Protein AF-A0A0P1IM54-F1 (afdb_monomer)

Nearest PDB structures (foldseek):
  2flh-assembly1_A  TM=2.277E-01  e=9.351E-02  Vigna radiata
  3c0v-assembly4_D  TM=2.400E-01  e=1.046E-01  unclassified
  8ho2-assembly1_B  TM=2.203E-01  e=2.171E-01  Nelumbo nucifera
  4q0k-assembly1_A  TM=2.342E-01  e=4.763E-01  Medicago truncatula
  6gqf-assembly2_B  TM=2.618E-01  e=1.638E+00  Mus musculus

Foldseek 3Di:
DDDDDDDDDDDDDDDDDDPPPPDDPPPDDDDDDDPFQKDKDKDAAPVVQPPKFFDDFPPDPDDHDGRIWMKTKHLALVRNPPHGPLFNQVSVLVVLCVPDDDDAAKDFCQVVSVVSVHHLQSNVCSRPVDPDVDDGWHTWIWHAHPVRWIKTWTWHADPVHNQWFTWTKIWIWDPPDPPIMIIIITIGGHGPVCVNVVCVVRNVPPPD

Radius of gyration: 24.2 Å; Cα contacts (8 Å, |Δi|>4): 362; chains: 1; bounding box: 102×50×41 Å

Structure (mmCIF, N/CA/C/O backbone):
data_AF-A0A0P1IM54-F1
#
_entry.id   AF-A0A0P1IM54-F1
#
loop_
_atom_site.group_PDB
_atom_site.id
_atom_site.type_symbol
_atom_site.label_atom_id
_atom_site.label_alt_id
_atom_site.label_comp_id
_atom_site.label_asym_id
_atom_site.label_entity_id
_atom_site.label_seq_id
_atom_site.pdbx_PDB_ins_code
_atom_site.Cartn_x
_atom_site.Cartn_y
_atom_site.Cartn_z
_atom_site.occupancy
_atom_site.B_iso_or_equiv
_atom_site.auth_seq_id
_atom_site.auth_comp_id
_atom_site.auth_asym_id
_atom_site.auth_atom_id
_atom_site.pdbx_PDB_model_num
ATOM 1 N N . MET A 1 1 ? 87.017 26.393 -0.750 1.00 41.78 1 MET A N 1
ATOM 2 C CA . MET A 1 1 ? 86.556 26.577 -2.143 1.00 41.78 1 MET A CA 1
ATOM 3 C C . MET A 1 1 ? 85.113 27.047 -2.101 1.00 41.78 1 MET A C 1
ATOM 5 O O . MET A 1 1 ? 84.317 26.441 -1.399 1.00 41.78 1 MET A O 1
ATOM 9 N N . ARG A 1 2 ? 84.827 28.177 -2.755 1.00 41.94 2 ARG A N 1
ATOM 10 C CA . ARG A 1 2 ? 83.481 28.739 -2.947 1.00 41.94 2 ARG A CA 1
ATOM 11 C C . ARG A 1 2 ? 82.674 27.847 -3.891 1.00 41.94 2 ARG A C 1
ATOM 13 O O . ARG A 1 2 ? 83.263 27.393 -4.860 1.00 41.94 2 ARG A O 1
ATOM 20 N N . PHE A 1 3 ? 81.370 27.714 -3.654 1.00 35.41 3 PHE A N 1
ATOM 21 C CA . PHE A 1 3 ? 80.325 27.849 -4.678 1.00 35.41 3 PHE A CA 1
ATOM 22 C C . PHE A 1 3 ? 78.975 28.107 -3.984 1.00 35.41 3 PHE A C 1
ATOM 24 O O . PHE A 1 3 ? 78.392 27.216 -3.376 1.00 35.41 3 PHE A O 1
ATOM 31 N N . GLU A 1 4 ? 78.512 29.356 -4.056 1.00 41.31 4 GLU A N 1
ATOM 32 C CA . GLU A 1 4 ? 77.088 29.703 -4.000 1.00 41.31 4 GLU A CA 1
ATOM 33 C C . GLU A 1 4 ? 76.445 29.314 -5.334 1.00 41.31 4 GLU A C 1
ATOM 35 O O . GLU A 1 4 ? 77.043 29.606 -6.366 1.00 41.31 4 GLU A O 1
ATOM 40 N N . VAL A 1 5 ? 75.216 28.783 -5.321 1.00 41.75 5 VAL A N 1
ATOM 41 C CA . VAL A 1 5 ? 74.167 29.154 -6.290 1.00 41.75 5 VAL A CA 1
ATOM 42 C C . VAL A 1 5 ? 72.797 29.004 -5.617 1.00 41.75 5 VAL A C 1
ATOM 44 O O . VAL A 1 5 ? 72.319 27.903 -5.361 1.00 41.75 5 VAL A O 1
ATOM 47 N N . SER A 1 6 ? 72.158 30.142 -5.361 1.00 42.97 6 SER A N 1
ATOM 48 C CA . SER A 1 6 ? 70.738 30.294 -5.037 1.00 42.97 6 SER A CA 1
ATOM 49 C C . SER A 1 6 ? 69.843 29.888 -6.211 1.00 42.97 6 SER A C 1
ATOM 51 O O . SER A 1 6 ? 70.178 30.214 -7.349 1.00 42.97 6 SER A O 1
ATOM 53 N N . ARG A 1 7 ? 68.645 29.337 -5.948 1.00 43.44 7 ARG A N 1
ATOM 54 C CA . ARG A 1 7 ? 67.429 29.639 -6.735 1.00 43.44 7 ARG A CA 1
ATOM 55 C C . ARG A 1 7 ? 66.132 29.222 -6.028 1.00 43.44 7 ARG A C 1
ATOM 57 O O . ARG A 1 7 ? 65.912 28.066 -5.693 1.00 43.44 7 ARG A O 1
ATOM 64 N N . PHE A 1 8 ? 65.299 30.243 -5.849 1.00 45.00 8 PHE A N 1
ATOM 65 C CA . PHE A 1 8 ? 63.858 30.255 -5.608 1.00 45.00 8 PHE A CA 1
ATOM 66 C C . PHE A 1 8 ? 63.075 29.207 -6.413 1.00 45.00 8 PHE A C 1
ATOM 68 O O . PHE A 1 8 ? 63.347 29.064 -7.600 1.00 45.00 8 PHE A O 1
ATOM 75 N N . LEU A 1 9 ? 62.006 28.652 -5.821 1.00 37.91 9 LEU A N 1
ATOM 76 C CA . LEU A 1 9 ? 60.714 28.394 -6.482 1.00 37.91 9 LEU A CA 1
ATOM 77 C C . LEU A 1 9 ? 59.599 28.180 -5.431 1.00 37.91 9 LEU A C 1
ATOM 79 O O . LEU A 1 9 ? 59.744 27.403 -4.492 1.00 37.91 9 LEU A O 1
ATOM 83 N N . LYS A 1 10 ? 58.506 28.940 -5.588 1.00 41.44 10 LYS A N 1
ATOM 84 C CA . LYS A 1 10 ? 57.257 28.926 -4.799 1.00 41.44 10 LYS A CA 1
ATOM 85 C C . LYS A 1 10 ? 56.529 27.570 -4.890 1.00 41.44 10 LYS A C 1
ATOM 87 O O . LYS A 1 10 ? 56.574 26.965 -5.959 1.00 41.44 10 LYS A O 1
ATOM 92 N N . PRO A 1 11 ? 55.728 27.166 -3.886 1.00 41.66 11 PRO A N 1
ATOM 93 C CA . PRO A 1 11 ? 54.682 26.175 -4.106 1.00 41.66 11 PRO A CA 1
ATOM 94 C C . PRO A 1 11 ? 53.523 26.813 -4.890 1.00 41.66 11 PRO A C 1
ATOM 96 O O . PRO A 1 11 ? 52.932 27.809 -4.467 1.00 41.66 11 PRO A O 1
ATOM 99 N N . ALA A 1 12 ? 53.236 26.260 -6.067 1.00 42.62 12 ALA A N 1
ATOM 100 C CA . ALA A 1 12 ? 52.069 26.599 -6.864 1.00 42.62 12 ALA A CA 1
ATOM 101 C C . ALA A 1 12 ? 50.841 25.856 -6.320 1.00 42.62 12 ALA A C 1
ATOM 103 O O . ALA A 1 12 ? 50.836 24.630 -6.230 1.00 42.62 12 ALA A O 1
ATOM 104 N N . ASN A 1 13 ? 49.796 26.616 -5.997 1.00 43.47 13 ASN A N 1
ATOM 105 C CA . ASN A 1 13 ? 48.431 26.114 -5.908 1.00 43.47 13 ASN A CA 1
ATOM 106 C C . ASN A 1 13 ? 48.038 25.544 -7.276 1.00 43.47 13 ASN A C 1
ATOM 108 O O . ASN A 1 13 ? 48.000 26.293 -8.252 1.00 43.47 13 ASN A O 1
ATOM 112 N N . VAL A 1 14 ? 47.722 24.251 -7.349 1.00 40.12 14 VAL A N 1
ATOM 113 C CA . VAL A 1 14 ? 47.041 23.671 -8.512 1.00 40.12 14 VAL A CA 1
ATOM 114 C C . VAL A 1 14 ? 45.786 22.960 -8.031 1.00 40.12 14 VAL A C 1
ATOM 116 O O . VAL A 1 14 ? 45.813 21.915 -7.388 1.00 40.12 14 VAL A O 1
ATOM 119 N N . THR A 1 15 ? 44.689 23.636 -8.332 1.00 39.00 15 THR A N 1
ATOM 120 C CA . THR A 1 15 ? 43.285 23.279 -8.205 1.00 39.00 15 THR A CA 1
ATOM 121 C C . THR A 1 15 ? 42.995 21.870 -8.725 1.00 39.00 15 THR A C 1
ATOM 123 O O . THR A 1 15 ? 43.242 21.568 -9.891 1.00 39.00 15 THR A O 1
ATOM 126 N N . ILE A 1 16 ? 42.415 21.022 -7.874 1.00 44.88 16 ILE A N 1
ATOM 127 C CA . ILE A 1 16 ? 41.804 19.751 -8.277 1.00 44.88 16 ILE A CA 1
ATOM 128 C C . ILE A 1 16 ? 40.484 20.086 -8.980 1.00 44.88 16 ILE A C 1
ATOM 130 O O . ILE A 1 16 ? 39.536 20.559 -8.354 1.00 44.88 16 ILE A O 1
ATOM 134 N N . GLY A 1 17 ? 40.442 19.884 -10.296 1.00 33.62 17 GLY A N 1
ATOM 135 C CA . GLY A 1 17 ? 39.224 19.998 -11.091 1.00 33.62 17 GLY A CA 1
ATOM 136 C C . GLY A 1 17 ? 38.282 18.834 -10.792 1.00 33.62 17 GLY A C 1
ATOM 137 O O . GLY A 1 17 ? 38.558 17.697 -11.165 1.00 33.62 17 GLY A O 1
ATOM 138 N N . ILE A 1 18 ? 37.166 19.122 -10.127 1.00 46.12 18 ILE A N 1
ATOM 139 C CA . ILE A 1 18 ? 36.030 18.206 -10.017 1.00 46.12 18 ILE A CA 1
ATOM 140 C C . ILE A 1 18 ? 35.309 18.229 -11.368 1.00 46.12 18 ILE A C 1
ATOM 142 O O . ILE A 1 18 ? 34.654 19.209 -11.718 1.00 46.12 18 ILE A O 1
ATOM 146 N N . ILE A 1 19 ? 35.456 17.156 -12.145 1.00 42.53 19 ILE A N 1
ATOM 147 C CA . ILE A 1 19 ? 34.639 16.911 -13.335 1.00 42.53 19 ILE A CA 1
ATOM 148 C C . ILE A 1 19 ? 33.248 16.501 -12.841 1.00 42.53 19 ILE A C 1
ATOM 150 O O . ILE A 1 19 ? 33.035 15.371 -12.406 1.00 42.53 19 ILE A O 1
ATOM 154 N N . LEU A 1 20 ? 32.307 17.446 -12.879 1.00 36.44 20 LEU A N 1
ATOM 155 C CA . LEU A 1 20 ? 30.881 17.166 -12.749 1.00 36.44 20 LEU A CA 1
ATOM 156 C C . LEU A 1 20 ? 30.429 16.403 -14.002 1.00 36.44 20 LEU A C 1
ATOM 158 O O . LEU A 1 20 ? 30.258 16.981 -15.075 1.00 36.44 20 LEU A O 1
ATOM 162 N N . LEU A 1 21 ? 30.235 15.094 -13.862 1.00 39.47 21 LEU A N 1
ATOM 163 C CA . LEU A 1 21 ? 29.467 14.290 -14.807 1.00 39.47 21 LEU A CA 1
ATOM 164 C C . LEU A 1 21 ? 28.001 14.730 -14.714 1.00 39.47 21 LEU A C 1
ATOM 166 O O . LEU A 1 21 ? 27.252 14.271 -13.855 1.00 39.47 21 LEU A O 1
ATOM 170 N N . MET A 1 22 ? 27.598 15.652 -15.589 1.00 36.75 22 MET A N 1
ATOM 171 C CA . MET A 1 22 ? 26.189 15.917 -15.861 1.00 36.75 22 MET A CA 1
ATOM 172 C C . MET A 1 22 ? 25.601 14.688 -16.558 1.00 36.75 22 MET A C 1
ATOM 174 O O . MET A 1 22 ? 25.667 14.550 -17.778 1.00 36.75 22 MET A O 1
ATOM 178 N N . GLY A 1 23 ? 25.063 13.767 -15.759 1.00 33.81 23 GLY A N 1
ATOM 179 C CA . GLY A 1 23 ? 24.166 12.732 -16.249 1.00 33.81 23 GLY A CA 1
ATOM 180 C C . GLY A 1 23 ? 22.949 1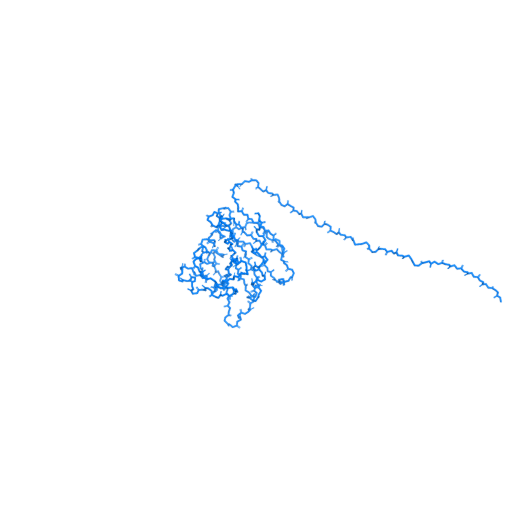3.409 -16.865 1.00 33.81 23 GLY A C 1
ATOM 181 O O . GLY A 1 23 ? 22.226 14.137 -16.186 1.00 33.81 23 GLY A O 1
ATOM 182 N N . ALA A 1 24 ? 22.763 13.208 -18.167 1.00 35.16 24 ALA A N 1
ATOM 183 C CA . ALA A 1 24 ? 21.583 13.644 -18.885 1.00 35.16 24 ALA A CA 1
ATOM 184 C C . ALA A 1 24 ? 20.341 13.040 -18.215 1.00 35.16 24 ALA A C 1
ATOM 186 O O . ALA A 1 24 ? 20.111 11.832 -18.280 1.00 35.16 24 ALA A O 1
ATOM 187 N N . VAL A 1 25 ? 19.546 13.890 -17.569 1.00 34.41 25 VAL A N 1
ATOM 188 C CA . VAL A 1 25 ? 18.180 13.553 -17.178 1.00 34.41 25 VAL A CA 1
ATOM 189 C C . VAL A 1 25 ? 17.415 13.402 -18.487 1.00 34.41 25 VAL A C 1
ATOM 191 O O . VAL A 1 25 ? 17.119 14.385 -19.169 1.00 34.41 25 VAL A O 1
ATOM 194 N N . SER A 1 26 ? 17.174 12.160 -18.893 1.00 34.38 26 SER A N 1
ATOM 195 C CA . SER A 1 26 ? 16.258 11.856 -19.982 1.00 34.38 26 SER A CA 1
ATOM 196 C C . SER A 1 26 ? 14.862 12.237 -19.499 1.00 34.38 26 SER A C 1
ATOM 198 O O . SER A 1 26 ? 14.208 11.510 -18.760 1.00 34.38 26 SER A O 1
ATOM 200 N N . SER A 1 27 ? 14.431 13.435 -19.883 1.00 37.19 27 SER A N 1
ATOM 201 C CA . SER A 1 27 ? 13.032 13.835 -19.842 1.00 37.19 27 SER A CA 1
ATOM 202 C C . SER A 1 27 ? 12.280 12.944 -20.829 1.00 37.19 27 SER A C 1
ATOM 204 O O . SER A 1 27 ? 12.227 13.213 -22.028 1.00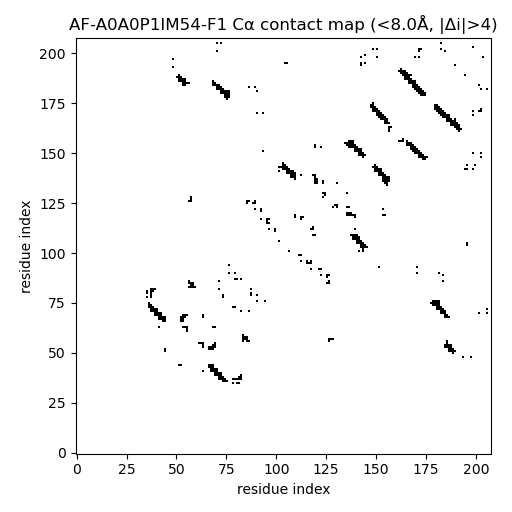 37.19 27 SER A O 1
ATOM 206 N N . GLY A 1 28 ? 11.773 11.818 -20.324 1.00 34.81 28 GLY A N 1
ATOM 207 C CA . GLY A 1 28 ? 10.837 10.963 -21.041 1.00 34.81 28 GLY A CA 1
ATOM 208 C C . GLY A 1 28 ? 9.644 11.805 -21.479 1.00 34.81 28 GLY A C 1
ATOM 209 O O . GLY A 1 28 ? 9.024 12.489 -20.666 1.00 34.81 28 GLY A O 1
ATOM 210 N N . GLY A 1 29 ? 9.403 11.830 -22.788 1.00 30.61 29 GLY A N 1
ATOM 211 C CA . GLY A 1 29 ? 8.399 12.676 -23.413 1.00 30.61 29 GLY A CA 1
ATOM 212 C C . GLY A 1 29 ? 7.000 12.409 -22.866 1.00 30.61 29 GLY A C 1
ATOM 213 O O . GLY A 1 29 ? 6.571 11.265 -22.747 1.00 30.61 29 GLY A O 1
ATOM 214 N N . PHE A 1 30 ? 6.277 13.488 -22.579 1.00 38.69 30 PHE A N 1
ATOM 215 C CA . PHE A 1 30 ? 4.852 13.444 -22.288 1.00 38.69 30 PHE A CA 1
ATOM 216 C C . PHE A 1 30 ? 4.112 12.914 -23.519 1.00 38.69 30 PHE A C 1
ATOM 218 O O . PHE A 1 30 ? 4.015 13.595 -24.543 1.00 38.69 30 PHE A O 1
ATOM 225 N N . ALA A 1 31 ? 3.589 11.693 -23.428 1.00 38.59 31 ALA A N 1
ATOM 226 C CA . ALA A 1 31 ? 2.594 11.211 -24.369 1.00 38.59 31 ALA A CA 1
ATOM 227 C C . ALA A 1 31 ? 1.362 12.131 -24.274 1.00 38.59 31 ALA A C 1
ATOM 229 O O . ALA A 1 31 ? 0.669 12.177 -23.259 1.00 38.59 31 ALA A O 1
ATOM 230 N N . MET A 1 32 ? 1.116 12.917 -25.325 1.00 43.53 32 MET A N 1
ATOM 231 C CA . MET A 1 32 ? -0.094 13.726 -25.454 1.00 43.53 32 MET A CA 1
ATOM 232 C C . MET A 1 32 ? -1.309 12.806 -25.611 1.00 43.53 32 MET A C 1
ATOM 234 O O . MET A 1 32 ? -1.442 12.149 -26.642 1.00 43.53 32 MET A O 1
ATOM 238 N N . GLY A 1 33 ? -2.218 12.792 -24.631 1.00 32.06 33 GLY A N 1
ATOM 239 C CA . GLY A 1 33 ? -3.520 12.144 -24.806 1.00 32.06 33 GLY A CA 1
ATOM 240 C C . GLY A 1 33 ? -4.270 11.750 -23.535 1.00 32.06 33 GLY A C 1
ATOM 241 O O . GLY A 1 33 ? -4.411 10.569 -23.250 1.00 32.06 33 GLY A O 1
ATOM 242 N N . SER A 1 34 ? -4.798 12.731 -22.803 1.00 34.09 34 SER A N 1
ATOM 243 C CA . SER A 1 34 ? -6.147 12.768 -22.198 1.00 34.09 34 SER A CA 1
ATOM 244 C C . SER A 1 34 ? -6.133 13.631 -20.935 1.00 34.09 34 SER A C 1
ATOM 246 O O . SER A 1 34 ? -5.198 13.595 -20.145 1.00 34.09 34 SER A O 1
ATOM 248 N N . SER A 1 35 ? -7.178 14.438 -20.761 1.00 40.00 35 SER A N 1
ATOM 249 C CA . SER A 1 35 ? -7.389 15.330 -19.614 1.00 40.00 35 SER A CA 1
ATOM 250 C C . SER A 1 35 ? -7.765 14.553 -18.339 1.00 40.00 35 SER A C 1
ATOM 252 O O . SER A 1 35 ? -8.774 14.851 -17.700 1.00 40.00 35 SER A O 1
ATOM 254 N N . HIS A 1 36 ? -6.983 13.542 -17.972 1.00 46.19 36 HIS A N 1
ATOM 255 C CA . HIS A 1 36 ? -7.092 12.873 -16.682 1.00 46.19 36 HIS A CA 1
ATOM 256 C C . HIS A 1 36 ? -5.926 13.339 -15.810 1.00 46.19 36 HIS A C 1
ATOM 258 O O . HIS A 1 36 ? -4.773 13.260 -16.219 1.00 46.19 36 HIS A O 1
ATOM 264 N N . ASN A 1 37 ? -6.221 13.831 -14.603 1.00 62.22 37 ASN A N 1
ATOM 265 C CA . ASN A 1 37 ? -5.235 14.253 -13.594 1.00 62.22 37 ASN A CA 1
ATOM 266 C C . ASN A 1 37 ? -4.482 13.057 -12.965 1.00 62.22 37 ASN A C 1
ATOM 268 O O . ASN A 1 37 ? -4.129 13.094 -11.785 1.00 62.22 37 ASN A O 1
ATOM 272 N N . ASN A 1 38 ? -4.307 11.984 -13.732 1.00 79.00 38 ASN A N 1
ATOM 273 C CA . ASN A 1 38 ? -3.765 10.706 -13.307 1.00 79.00 38 ASN A CA 1
ATOM 274 C C . ASN A 1 38 ? -2.412 10.527 -13.963 1.00 79.00 38 ASN A C 1
ATOM 276 O O . ASN A 1 38 ? -2.254 10.823 -15.147 1.00 79.00 38 ASN A O 1
ATOM 280 N N . GLY A 1 39 ? -1.444 10.033 -13.210 1.00 85.38 39 GLY A N 1
ATOM 281 C CA . GLY A 1 39 ? -0.105 9.867 -13.735 1.00 85.38 39 GLY A CA 1
ATOM 282 C C . GLY A 1 39 ? 0.718 8.885 -12.934 1.00 85.38 39 GLY A C 1
ATOM 283 O O . GLY A 1 39 ? 0.294 8.359 -11.903 1.00 85.38 39 GLY A O 1
ATOM 284 N N . GLN A 1 40 ? 1.922 8.667 -13.438 1.00 89.19 40 GLN A N 1
ATOM 285 C CA . GLN A 1 40 ? 2.970 7.971 -12.724 1.00 89.19 40 GLN A CA 1
ATOM 286 C C . GLN A 1 40 ? 4.227 8.827 -12.689 1.00 89.19 40 GLN A C 1
ATOM 288 O O . GLN A 1 40 ? 4.497 9.603 -13.606 1.00 89.19 40 GLN A O 1
ATOM 293 N N . MET A 1 41 ? 4.975 8.697 -11.605 1.00 90.06 41 MET A N 1
ATOM 294 C CA . MET A 1 41 ? 6.238 9.384 -11.390 1.00 90.06 41 MET A CA 1
ATOM 295 C C . MET A 1 41 ? 7.231 8.396 -10.796 1.00 90.06 41 MET A C 1
ATOM 297 O O . MET A 1 41 ? 6.913 7.715 -9.821 1.00 90.06 41 MET A O 1
ATOM 301 N N . ASP A 1 42 ? 8.444 8.389 -11.338 1.00 92.25 42 ASP A N 1
ATOM 302 C CA . ASP A 1 42 ? 9.555 7.638 -10.770 1.00 92.25 42 ASP A CA 1
ATOM 303 C C . ASP A 1 42 ? 10.398 8.562 -9.888 1.00 92.25 42 ASP A C 1
ATOM 305 O O . ASP A 1 42 ? 10.802 9.649 -10.306 1.00 92.25 42 ASP A O 1
ATOM 309 N N . ILE A 1 43 ? 10.670 8.129 -8.659 1.00 89.69 43 ILE A N 1
ATOM 310 C CA . ILE A 1 43 ? 11.548 8.831 -7.719 1.00 89.69 43 ILE A CA 1
ATOM 311 C C . ILE A 1 43 ? 12.721 7.939 -7.342 1.00 89.69 43 ILE A C 1
ATOM 313 O O . ILE A 1 43 ? 12.568 6.729 -7.195 1.00 89.69 43 ILE A O 1
ATOM 317 N N . GLN A 1 44 ? 13.900 8.528 -7.169 1.00 91.31 44 GLN A N 1
ATOM 318 C CA . GLN A 1 44 ? 15.054 7.788 -6.672 1.00 91.31 44 GLN A CA 1
ATOM 319 C C . GLN A 1 44 ? 14.821 7.393 -5.209 1.00 91.31 44 GLN A C 1
ATOM 321 O O . GLN A 1 44 ? 14.365 8.220 -4.420 1.00 91.31 44 GLN A O 1
ATOM 326 N N . VAL A 1 45 ? 15.150 6.150 -4.850 1.00 88.56 45 VAL A N 1
ATOM 327 C CA . VAL A 1 45 ? 15.129 5.675 -3.463 1.00 88.56 45 VAL A CA 1
ATOM 328 C C . VAL A 1 45 ? 16.151 6.488 -2.661 1.00 88.56 45 VAL A C 1
ATOM 330 O O . VAL A 1 45 ? 17.343 6.454 -2.988 1.00 88.56 45 VAL A O 1
ATOM 333 N N . PRO A 1 46 ? 15.726 7.229 -1.622 1.00 85.38 46 PRO A N 1
ATOM 334 C CA . PRO A 1 46 ? 16.653 7.908 -0.729 1.00 85.38 46 PRO A CA 1
ATOM 335 C C . PRO A 1 46 ? 17.636 6.925 -0.097 1.00 85.38 46 PRO A C 1
ATOM 337 O O . PRO A 1 46 ? 17.247 5.860 0.375 1.00 85.38 46 PRO A O 1
ATOM 340 N N . ALA A 1 47 ? 18.909 7.314 -0.011 1.00 83.94 47 ALA A N 1
ATOM 341 C CA . ALA A 1 47 ? 19.941 6.477 0.603 1.00 83.94 47 ALA A CA 1
ATOM 342 C C . ALA A 1 47 ? 19.647 6.141 2.080 1.00 83.94 47 ALA A C 1
ATOM 344 O O . ALA A 1 47 ? 20.118 5.119 2.574 1.00 83.94 47 ALA A O 1
ATOM 345 N N . SER A 1 48 ? 18.854 6.966 2.782 1.00 82.62 48 SER A N 1
ATOM 346 C CA . SER A 1 48 ? 18.419 6.687 4.158 1.00 82.62 48 SER A CA 1
ATOM 347 C C . SER A 1 48 ? 17.502 5.467 4.268 1.00 82.62 48 SER A C 1
ATOM 349 O O . SER A 1 48 ? 17.417 4.878 5.340 1.00 82.62 48 SER A O 1
ATOM 351 N N . PHE A 1 49 ? 16.866 5.037 3.172 1.00 81.38 49 PHE A N 1
ATOM 352 C CA . PHE A 1 49 ? 15.962 3.883 3.162 1.00 81.38 49 PHE A CA 1
ATOM 353 C C . PHE A 1 49 ? 16.689 2.543 2.976 1.00 81.38 49 PHE A C 1
ATOM 355 O O . PHE A 1 49 ? 16.042 1.497 2.962 1.00 81.38 49 PHE A O 1
ATOM 362 N N . GLY A 1 50 ? 18.024 2.556 2.869 1.00 80.38 50 GLY A N 1
ATOM 363 C CA . GLY A 1 50 ? 18.843 1.349 2.772 1.00 80.38 50 GLY A CA 1
ATOM 364 C C . GLY A 1 50 ? 18.500 0.511 1.540 1.00 80.38 50 GLY A C 1
ATOM 365 O O . GLY A 1 50 ? 18.500 1.018 0.421 1.00 80.38 50 GLY A O 1
ATOM 366 N N . ASP A 1 51 ? 18.187 -0.768 1.756 1.00 80.56 51 ASP A N 1
ATOM 367 C CA . ASP A 1 51 ? 17.913 -1.755 0.700 1.00 80.56 51 ASP A CA 1
ATOM 368 C C . ASP A 1 51 ? 16.440 -1.770 0.239 1.00 80.56 51 ASP A C 1
ATOM 370 O O . ASP A 1 51 ? 15.931 -2.808 -0.198 1.00 80.56 51 ASP A O 1
ATOM 374 N N . LEU A 1 52 ? 15.726 -0.645 0.371 1.00 86.75 52 LEU A N 1
ATOM 375 C CA . LEU A 1 52 ? 14.348 -0.523 -0.102 1.00 86.75 52 LEU A CA 1
ATOM 376 C C . LEU A 1 52 ? 14.284 -0.737 -1.619 1.00 86.75 52 LEU A C 1
ATOM 378 O O . LEU A 1 52 ? 14.982 -0.081 -2.393 1.00 86.75 52 LEU A O 1
ATOM 382 N N . GLU A 1 53 ? 13.381 -1.613 -2.050 1.00 88.44 53 GLU A N 1
ATOM 383 C CA . GLU A 1 53 ? 13.170 -1.925 -3.462 1.00 88.44 53 GLU A CA 1
ATOM 384 C C . GLU A 1 53 ? 11.790 -1.447 -3.923 1.00 88.44 53 GLU A C 1
ATOM 386 O O . GLU A 1 53 ? 10.783 -1.682 -3.252 1.00 88.44 53 GLU A O 1
ATOM 391 N N . GLY A 1 54 ? 11.731 -0.801 -5.088 1.00 89.69 54 GLY A N 1
ATOM 392 C CA . GLY A 1 54 ? 10.483 -0.442 -5.755 1.00 89.69 54 GLY A CA 1
ATOM 393 C C . GLY A 1 54 ? 10.034 -1.511 -6.745 1.00 89.69 54 GLY A C 1
ATOM 394 O O . GLY A 1 54 ? 10.854 -2.177 -7.376 1.00 89.69 54 GLY A O 1
ATOM 395 N N . TYR A 1 55 ? 8.721 -1.648 -6.905 1.00 90.62 55 TYR A N 1
ATOM 396 C CA . TYR A 1 55 ? 8.106 -2.537 -7.887 1.00 90.62 55 TYR A CA 1
ATOM 397 C C . TYR A 1 55 ? 7.069 -1.777 -8.713 1.00 90.62 55 TYR A C 1
ATOM 399 O O . TYR A 1 55 ? 6.475 -0.798 -8.257 1.00 90.62 55 TYR A O 1
ATOM 407 N N . VAL A 1 56 ? 6.832 -2.247 -9.936 1.00 91.12 56 VAL A N 1
ATOM 408 C CA . VAL A 1 56 ? 5.721 -1.757 -10.757 1.00 91.12 56 VAL A CA 1
ATOM 409 C C . VAL A 1 56 ? 4.422 -2.465 -10.380 1.00 91.12 56 VAL A C 1
ATOM 411 O O . VAL A 1 56 ? 4.431 -3.598 -9.892 1.00 91.12 56 VAL A O 1
ATOM 414 N N . ALA A 1 57 ? 3.295 -1.794 -10.599 1.00 90.25 57 ALA A N 1
ATOM 415 C CA . ALA A 1 57 ? 1.986 -2.385 -10.409 1.00 90.25 57 ALA A CA 1
ATOM 416 C C . ALA A 1 57 ? 1.752 -3.477 -11.467 1.00 90.25 57 ALA A C 1
ATOM 418 O O . ALA A 1 57 ? 2.236 -3.362 -12.596 1.00 90.25 57 ALA A O 1
ATOM 419 N N . PRO A 1 58 ? 0.969 -4.523 -11.160 1.00 87.62 58 PRO A N 1
ATOM 420 C CA . PRO A 1 58 ? 0.545 -5.472 -12.179 1.00 87.62 58 PRO A CA 1
ATOM 421 C C . PRO A 1 58 ? -0.154 -4.772 -13.342 1.00 87.62 58 PRO A C 1
ATOM 423 O O . PRO A 1 58 ? -1.041 -3.940 -13.136 1.00 87.62 58 PRO A O 1
ATOM 426 N N . GLY A 1 59 ? 0.228 -5.155 -14.558 1.00 85.00 59 GLY A N 1
ATOM 427 C CA . GLY A 1 59 ? -0.298 -4.561 -15.783 1.00 85.00 59 GLY A CA 1
ATOM 428 C C . GLY A 1 59 ? 0.409 -3.275 -16.217 1.00 85.00 59 GLY A C 1
ATOM 429 O O . GLY A 1 59 ? 0.097 -2.783 -17.295 1.00 85.00 59 GLY A O 1
ATOM 430 N N . ASP A 1 60 ? 1.369 -2.758 -15.444 1.00 89.12 60 ASP A N 1
ATOM 431 C CA . ASP A 1 60 ? 2.297 -1.737 -15.935 1.00 89.12 60 ASP A CA 1
ATOM 432 C C . ASP A 1 60 ? 3.363 -2.392 -16.832 1.00 89.12 60 ASP A C 1
ATOM 434 O O . ASP A 1 60 ? 4.041 -3.344 -16.435 1.00 89.12 60 ASP A O 1
ATOM 438 N N . SER A 1 61 ? 3.470 -1.908 -18.069 1.00 86.38 61 SER A N 1
ATOM 439 C CA . SER A 1 61 ? 4.407 -2.403 -19.080 1.00 86.38 61 SER A CA 1
ATOM 440 C C . SER A 1 61 ? 5.765 -1.698 -19.067 1.00 86.38 61 SER A C 1
ATOM 442 O O . SER A 1 61 ? 6.695 -2.168 -19.723 1.00 86.38 61 SER A O 1
ATOM 444 N N . GLU A 1 62 ? 5.895 -0.564 -18.378 1.00 88.94 62 GLU A N 1
ATOM 445 C CA . GLU A 1 62 ? 7.137 0.204 -18.337 1.00 88.94 62 GLU A CA 1
ATOM 446 C C . GLU A 1 62 ? 8.075 -0.338 -17.258 1.00 88.94 62 GLU A C 1
ATOM 448 O O . GLU A 1 62 ? 7.707 -0.452 -16.091 1.00 88.94 62 GLU A O 1
ATOM 453 N N . ALA A 1 63 ? 9.325 -0.630 -17.621 1.00 88.50 63 ALA A N 1
ATOM 454 C CA . ALA A 1 63 ? 10.322 -1.063 -16.648 1.00 88.50 63 ALA A CA 1
ATOM 455 C C . ALA A 1 63 ? 10.619 0.048 -15.623 1.00 88.50 63 ALA A C 1
ATOM 457 O O . ALA A 1 63 ? 10.713 1.224 -15.977 1.00 88.50 63 ALA A O 1
ATOM 458 N N . LEU A 1 64 ? 10.807 -0.340 -14.362 1.00 90.50 64 LEU A N 1
ATOM 459 C CA . LEU A 1 64 ? 11.278 0.549 -13.301 1.00 90.50 64 LEU A CA 1
ATOM 460 C C . LEU A 1 64 ? 12.808 0.465 -13.215 1.00 90.50 64 LEU A C 1
ATOM 462 O O . LEU A 1 64 ? 13.333 -0.642 -13.050 1.00 90.50 64 LEU A O 1
ATOM 466 N N . PRO A 1 65 ? 13.543 1.586 -13.330 1.00 90.56 65 PRO A N 1
ATOM 467 C CA . PRO A 1 65 ? 14.989 1.567 -13.161 1.00 90.56 65 PRO A CA 1
ATOM 468 C C . PRO A 1 65 ? 15.403 1.098 -11.759 1.00 90.56 65 PRO A C 1
ATOM 470 O O . PRO A 1 65 ? 14.735 1.373 -10.762 1.00 90.56 65 PRO A O 1
ATOM 473 N N . THR A 1 66 ? 16.543 0.414 -11.663 1.00 89.44 66 THR A N 1
ATOM 474 C CA . THR A 1 66 ? 17.096 -0.019 -10.373 1.00 89.44 66 THR A CA 1
ATOM 475 C C . THR A 1 66 ? 17.340 1.179 -9.454 1.00 89.44 66 THR A C 1
ATOM 477 O O . THR A 1 66 ? 17.957 2.161 -9.864 1.00 89.44 66 THR A O 1
ATOM 480 N N . GLY A 1 67 ? 16.894 1.081 -8.198 1.00 90.25 67 GLY A N 1
ATOM 481 C CA . GLY A 1 67 ? 17.027 2.156 -7.209 1.00 90.25 67 GLY A CA 1
ATOM 482 C C . GLY A 1 67 ? 15.964 3.252 -7.327 1.00 90.25 67 GLY A C 1
ATOM 483 O O . GLY A 1 67 ? 16.156 4.330 -6.769 1.00 90.25 67 GLY A O 1
ATOM 484 N N . PHE A 1 68 ? 14.863 2.997 -8.042 1.00 92.12 68 PHE A N 1
ATOM 485 C CA . PHE A 1 68 ? 13.714 3.897 -8.133 1.00 92.12 68 PHE A CA 1
ATOM 486 C C . PHE A 1 68 ? 12.448 3.272 -7.539 1.00 92.12 68 PHE A C 1
ATOM 488 O O . PHE A 1 68 ? 12.312 2.052 -7.450 1.00 92.12 68 PHE A O 1
ATOM 495 N N . LEU A 1 69 ? 11.513 4.136 -7.149 1.00 91.75 69 LEU A N 1
ATOM 496 C CA . LEU A 1 69 ? 10.135 3.818 -6.785 1.00 91.75 69 LEU A CA 1
ATOM 497 C C . LEU A 1 69 ? 9.204 4.436 -7.826 1.00 91.75 69 LEU A C 1
ATOM 499 O O . LEU A 1 69 ? 9.424 5.585 -8.205 1.00 91.75 69 LEU A O 1
ATOM 503 N N . ARG A 1 70 ? 8.140 3.729 -8.217 1.00 93.12 70 ARG A N 1
ATOM 504 C CA . ARG A 1 70 ? 7.065 4.295 -9.045 1.00 93.12 70 ARG A CA 1
ATOM 505 C C . ARG A 1 70 ? 5.855 4.640 -8.194 1.00 93.12 70 ARG A C 1
ATOM 507 O O . ARG A 1 70 ? 5.289 3.770 -7.533 1.00 93.12 70 ARG A O 1
ATOM 514 N N . ILE A 1 71 ? 5.454 5.903 -8.242 1.00 91.81 71 ILE A N 1
ATOM 515 C CA . ILE A 1 71 ? 4.262 6.427 -7.584 1.00 91.81 71 ILE A CA 1
ATOM 516 C C . ILE A 1 71 ? 3.172 6.576 -8.638 1.00 91.81 71 ILE A C 1
ATOM 518 O O . ILE A 1 71 ? 3.313 7.387 -9.548 1.00 91.81 71 ILE A O 1
ATOM 522 N N . TYR A 1 72 ? 2.074 5.839 -8.487 1.00 92.38 72 TYR A N 1
ATOM 523 C CA . TYR A 1 72 ? 0.857 6.038 -9.279 1.00 92.38 72 TYR A CA 1
ATOM 524 C C . TYR A 1 72 ? -0.038 7.004 -8.525 1.00 92.38 72 TYR A C 1
ATOM 526 O O . TYR A 1 72 ? -0.375 6.720 -7.377 1.00 92.38 72 TYR A O 1
ATOM 534 N N . SER A 1 73 ? -0.421 8.124 -9.126 1.00 90.12 73 SER A N 1
ATOM 535 C CA . SER A 1 73 ? -1.190 9.162 -8.444 1.00 90.12 73 SER A CA 1
ATOM 536 C C . SER A 1 73 ? -2.412 9.609 -9.234 1.00 90.12 73 SER A C 1
ATOM 538 O O . SER A 1 73 ? -2.473 9.536 -10.461 1.00 90.12 73 SER A O 1
ATOM 540 N N . THR A 1 74 ? -3.402 10.093 -8.495 1.00 87.69 74 THR A N 1
ATOM 541 C CA . THR A 1 74 ? -4.546 10.832 -9.016 1.00 87.69 74 THR A CA 1
ATOM 542 C C . THR A 1 74 ? -4.894 11.961 -8.057 1.00 87.69 74 THR A C 1
ATOM 544 O O . THR A 1 74 ? -4.763 11.819 -6.839 1.00 87.69 74 THR A O 1
ATOM 547 N N . LYS A 1 75 ? -5.375 13.080 -8.602 1.00 84.38 75 LYS A N 1
ATOM 548 C CA . LYS A 1 75 ? -5.984 14.151 -7.801 1.00 84.38 75 LYS A CA 1
ATOM 549 C C . LYS A 1 75 ? -7.382 13.790 -7.302 1.00 84.38 75 LYS A C 1
ATOM 551 O O . LYS A 1 75 ? -7.884 14.456 -6.413 1.00 84.38 75 LYS A O 1
ATOM 556 N N . ASP A 1 76 ? -8.012 12.763 -7.866 1.00 85.56 76 ASP A N 1
ATOM 557 C CA . ASP A 1 76 ? -9.343 12.324 -7.473 1.00 85.56 76 ASP A CA 1
ATOM 558 C C . ASP A 1 76 ? -9.411 10.801 -7.404 1.00 85.56 76 ASP A C 1
ATOM 560 O O . ASP A 1 76 ? -9.480 10.115 -8.422 1.00 85.56 76 ASP A O 1
ATOM 564 N N . ILE A 1 77 ? -9.475 10.260 -6.187 1.00 84.81 77 ILE A N 1
ATOM 565 C CA . ILE A 1 77 ? -9.639 8.820 -5.952 1.00 84.81 77 ILE A CA 1
ATOM 566 C C . ILE A 1 77 ? -10.911 8.225 -6.605 1.00 84.81 77 ILE A C 1
ATOM 568 O O . ILE A 1 77 ? -11.027 7.005 -6.733 1.00 84.81 77 ILE A O 1
ATOM 572 N N . GLN A 1 78 ? -11.884 9.051 -7.017 1.00 84.00 78 GLN A N 1
ATOM 573 C CA . GLN A 1 78 ? -13.046 8.623 -7.810 1.00 84.00 78 GLN A CA 1
ATOM 574 C C . GLN A 1 78 ? -12.731 8.472 -9.302 1.00 84.00 78 GLN A C 1
ATOM 576 O O . GLN A 1 78 ? -13.392 7.696 -9.990 1.00 84.00 78 GLN A O 1
ATOM 581 N N . SER A 1 79 ? -11.725 9.187 -9.795 1.00 84.19 79 SER A N 1
ATOM 582 C CA . SER A 1 79 ? -11.347 9.273 -11.200 1.00 84.19 79 SER A CA 1
ATOM 583 C C . SER A 1 79 ? -9.960 8.671 -11.409 1.00 84.19 79 SER A C 1
ATOM 585 O O . SER A 1 79 ? -9.027 9.358 -11.790 1.00 84.19 79 SER A O 1
ATOM 587 N N . VAL A 1 80 ? -9.809 7.366 -11.165 1.00 86.38 80 VAL A N 1
ATOM 588 C CA . VAL A 1 80 ? -8.537 6.618 -11.316 1.00 86.38 80 VAL A CA 1
ATOM 589 C C . VAL A 1 80 ? -8.311 6.044 -12.724 1.00 86.38 80 VAL A C 1
ATOM 591 O O . VAL A 1 80 ? -7.372 5.279 -12.948 1.00 86.38 80 VAL A O 1
ATOM 594 N N . ALA A 1 81 ? -9.167 6.388 -13.689 1.00 86.12 81 ALA A N 1
ATOM 595 C CA . ALA A 1 81 ? -9.099 5.870 -15.054 1.00 86.12 81 ALA A CA 1
ATOM 596 C C . ALA A 1 81 ? -7.742 6.173 -15.723 1.00 86.12 81 ALA A C 1
ATOM 598 O O . ALA A 1 81 ? -7.254 7.298 -15.678 1.00 86.12 81 ALA A O 1
ATOM 599 N N . GLY A 1 82 ? -7.127 5.176 -16.359 1.00 84.88 82 GLY A N 1
ATOM 600 C CA . GLY A 1 82 ? -5.814 5.320 -17.004 1.00 84.88 82 GLY A CA 1
ATOM 601 C C . GLY A 1 82 ? -4.615 4.951 -16.122 1.00 84.88 82 GLY A C 1
ATOM 602 O O . GLY A 1 82 ? -3.514 4.834 -16.644 1.00 84.88 82 GLY A O 1
ATOM 603 N N . LEU A 1 83 ? -4.814 4.692 -14.823 1.00 90.06 83 LEU A N 1
ATOM 604 C CA . LEU A 1 83 ? -3.829 3.972 -14.002 1.00 90.06 83 LEU A CA 1
ATOM 605 C C . LEU A 1 83 ? -3.916 2.455 -14.266 1.00 90.06 83 LEU A C 1
ATOM 607 O O . LEU A 1 83 ? -4.959 1.991 -14.735 1.00 90.06 83 LEU A O 1
ATOM 611 N N . PRO A 1 84 ? -2.889 1.649 -13.931 1.00 91.31 84 PRO A N 1
ATOM 612 C CA . PRO A 1 84 ? -2.974 0.191 -14.042 1.00 91.31 84 PRO A CA 1
ATOM 613 C C . PRO A 1 84 ? -4.200 -0.373 -13.306 1.00 91.31 84 PRO A C 1
ATOM 615 O O . PRO A 1 84 ? -4.544 0.099 -12.220 1.00 91.31 84 PRO A O 1
ATOM 618 N N . GLU A 1 85 ? -4.855 -1.398 -13.863 1.00 90.38 85 GLU A N 1
ATOM 619 C CA . GLU A 1 85 ? -6.102 -1.964 -13.307 1.00 90.38 85 GLU A CA 1
ATOM 620 C C . GLU A 1 85 ? -5.962 -2.368 -11.834 1.00 90.38 85 GLU A C 1
ATOM 622 O O . GLU A 1 85 ? -6.862 -2.126 -11.027 1.00 90.38 85 GLU A O 1
ATOM 627 N N . ALA A 1 86 ? -4.801 -2.915 -11.462 1.00 90.31 86 ALA A N 1
ATOM 628 C CA . ALA A 1 86 ? -4.478 -3.227 -10.077 1.00 90.31 86 ALA A CA 1
ATOM 629 C C . ALA A 1 86 ? -4.578 -1.982 -9.183 1.00 90.31 86 ALA A C 1
ATOM 631 O O . ALA A 1 86 ? -5.248 -2.025 -8.157 1.00 90.31 86 ALA A O 1
ATOM 632 N N . VAL A 1 87 ? -3.985 -0.852 -9.588 1.00 91.81 87 VAL A N 1
ATOM 633 C CA . VAL A 1 87 ? -4.025 0.421 -8.843 1.00 91.81 87 VAL A CA 1
ATOM 634 C C . VAL A 1 87 ? -5.454 0.943 -8.710 1.00 91.81 87 VAL A C 1
ATOM 636 O O . VAL A 1 87 ? -5.846 1.370 -7.625 1.00 91.81 87 VAL A O 1
ATOM 639 N N . GLN A 1 88 ? -6.254 0.861 -9.775 1.00 92.56 88 GLN A N 1
ATOM 640 C CA . GLN A 1 88 ? -7.661 1.270 -9.729 1.00 92.56 88 GLN A CA 1
ATOM 641 C C . GLN A 1 88 ? -8.452 0.445 -8.705 1.00 92.56 88 GLN A C 1
ATOM 643 O O . GLN A 1 88 ? -9.225 0.9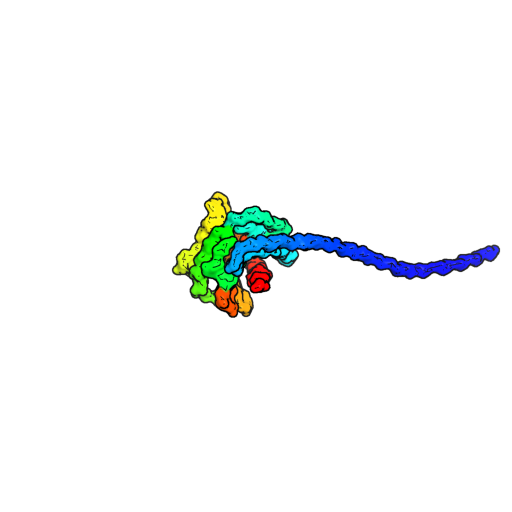83 -7.909 1.00 92.56 88 GLN A O 1
ATOM 648 N N . ALA A 1 89 ? -8.220 -0.866 -8.680 1.00 91.94 89 ALA A N 1
ATOM 649 C CA . ALA A 1 89 ? -8.879 -1.754 -7.738 1.00 91.94 89 ALA A CA 1
ATOM 650 C C . ALA A 1 89 ? -8.382 -1.553 -6.292 1.00 91.94 89 ALA A C 1
ATOM 652 O O . ALA A 1 89 ? -9.191 -1.600 -5.363 1.00 91.94 89 ALA A O 1
ATOM 653 N N . GLN A 1 90 ? -7.094 -1.241 -6.094 1.00 92.06 90 GLN A N 1
ATOM 654 C CA . GLN A 1 90 ? -6.571 -0.833 -4.784 1.00 92.06 90 GLN A CA 1
ATOM 655 C C . GLN A 1 90 ? -7.236 0.455 -4.285 1.00 92.06 90 GLN A C 1
ATOM 657 O O . GLN A 1 90 ? -7.649 0.528 -3.128 1.00 92.06 90 GLN A O 1
ATOM 662 N N . ALA A 1 91 ? -7.401 1.459 -5.149 1.00 92.25 91 ALA A N 1
ATOM 663 C CA . ALA A 1 91 ? -8.075 2.705 -4.794 1.00 92.25 91 ALA A CA 1
ATOM 664 C C . ALA A 1 91 ? -9.519 2.455 -4.325 1.00 92.25 91 ALA A C 1
ATOM 666 O O . ALA A 1 91 ? -9.957 3.026 -3.325 1.00 92.25 91 ALA A O 1
ATOM 667 N N . ALA A 1 92 ? -10.246 1.548 -4.987 1.00 92.12 92 ALA A N 1
ATOM 668 C CA . ALA A 1 92 ? -11.600 1.164 -4.588 1.00 92.12 92 ALA A CA 1
ATOM 669 C C . ALA A 1 92 ? -11.661 0.517 -3.191 1.00 92.12 92 ALA A C 1
ATOM 671 O O . ALA A 1 92 ? -12.613 0.763 -2.447 1.00 92.12 92 ALA A O 1
ATOM 672 N N . LEU A 1 93 ? -10.655 -0.280 -2.811 1.00 93.81 93 LEU A N 1
ATOM 673 C CA . LEU A 1 93 ? -10.544 -0.847 -1.462 1.00 93.81 93 LEU A CA 1
ATOM 674 C C . LEU A 1 93 ? -10.226 0.233 -0.427 1.00 93.81 93 LEU A C 1
ATOM 676 O O . LEU A 1 93 ? -10.916 0.334 0.584 1.00 93.81 93 LEU A O 1
ATOM 680 N N . VAL A 1 94 ? -9.234 1.080 -0.704 1.00 92.56 94 VAL A N 1
ATOM 681 C CA . VAL A 1 94 ? -8.794 2.150 0.206 1.00 92.56 94 VAL A CA 1
ATOM 682 C C . VAL A 1 94 ? -9.911 3.153 0.481 1.00 92.56 94 VAL A C 1
ATOM 684 O O . VAL A 1 94 ? -10.071 3.601 1.611 1.00 92.56 94 VAL A O 1
ATOM 687 N N . ARG A 1 95 ? -10.753 3.456 -0.510 1.00 90.19 95 ARG A N 1
ATOM 688 C CA . ARG A 1 95 ? -11.936 4.307 -0.316 1.00 90.19 95 ARG A CA 1
ATOM 689 C C . ARG A 1 95 ? -12.889 3.796 0.756 1.00 90.19 95 ARG A C 1
ATOM 691 O O . ARG A 1 95 ? -13.483 4.599 1.462 1.00 90.19 95 ARG A O 1
ATOM 698 N N . LYS A 1 96 ? -13.056 2.478 0.884 1.00 91.62 96 LYS A N 1
ATOM 699 C CA . LYS A 1 96 ? -13.923 1.903 1.923 1.00 91.62 96 LYS A CA 1
ATOM 700 C C . LYS A 1 96 ? -13.365 2.127 3.326 1.00 91.62 96 LYS A C 1
ATOM 702 O O . LYS A 1 96 ? -14.131 2.064 4.275 1.00 91.62 96 LYS A O 1
ATOM 707 N N . LEU A 1 97 ? -12.064 2.405 3.448 1.00 90.88 97 LEU A N 1
ATOM 708 C CA . LEU A 1 97 ? -11.386 2.710 4.707 1.00 90.88 97 LEU A CA 1
ATOM 709 C C . LEU A 1 97 ? -11.507 4.189 5.109 1.00 90.88 97 LEU A C 1
ATOM 711 O O . LEU A 1 97 ? -11.039 4.559 6.181 1.00 90.88 97 LEU A O 1
ATOM 715 N N . ASP A 1 98 ? -12.136 5.034 4.282 1.00 86.75 98 ASP A N 1
ATOM 716 C CA . ASP A 1 98 ? -12.352 6.457 4.573 1.00 86.75 98 ASP A CA 1
ATOM 717 C C . ASP A 1 98 ? -13.009 6.743 5.939 1.00 86.75 98 ASP A C 1
ATOM 719 O O . ASP A 1 98 ? -12.559 7.679 6.600 1.00 86.75 98 ASP A O 1
ATOM 723 N N . PRO A 1 99 ? -13.987 5.940 6.416 1.00 87.62 99 PRO A N 1
ATOM 724 C CA . PRO A 1 99 ? -14.625 6.156 7.715 1.00 87.62 99 PRO A CA 1
ATOM 725 C C . PRO A 1 99 ? -13.751 5.832 8.935 1.00 87.62 99 PRO A C 1
ATOM 727 O O . PRO A 1 99 ? -14.189 6.073 10.060 1.00 87.62 99 PRO A O 1
ATOM 730 N N . LEU A 1 100 ? -12.565 5.236 8.759 1.00 87.62 100 LEU A N 1
ATOM 731 C CA . LEU A 1 100 ? -11.702 4.899 9.889 1.00 87.62 100 LEU A CA 1
ATOM 732 C C . LEU A 1 100 ? -11.183 6.172 10.560 1.00 87.62 100 LEU A C 1
ATOM 734 O O . LEU A 1 100 ? -10.471 6.967 9.948 1.00 87.62 100 LEU A O 1
ATOM 738 N N . SER A 1 101 ? -11.502 6.326 11.846 1.00 82.62 101 SER A N 1
ATOM 739 C CA . SER A 1 101 ? -10.859 7.321 12.698 1.00 82.62 101 SER A CA 1
ATOM 740 C C . SER A 1 101 ? -9.466 6.825 13.055 1.00 82.62 101 SER A C 1
ATOM 742 O O . SER A 1 101 ? -9.323 5.762 13.659 1.00 82.62 101 SER A O 1
ATOM 744 N N . LEU A 1 102 ? -8.453 7.602 12.697 1.00 81.88 102 LEU A N 1
ATOM 745 C CA . LEU A 1 102 ? -7.056 7.282 12.949 1.00 81.88 102 LEU A CA 1
ATOM 746 C C . LEU A 1 102 ? -6.499 8.213 14.029 1.00 81.88 102 LEU A C 1
ATOM 748 O O . LEU A 1 102 ? -6.962 9.341 14.206 1.00 81.88 102 LEU A O 1
ATOM 752 N N . GLN A 1 103 ? -5.567 7.692 14.821 1.00 82.25 103 GLN A N 1
ATOM 753 C CA . GLN A 1 103 ? -4.706 8.497 15.684 1.00 82.25 103 GLN A CA 1
ATOM 754 C C . GLN A 1 103 ? -3.356 8.755 15.001 1.00 82.25 103 GLN A C 1
ATOM 756 O O . GLN A 1 103 ? -2.911 7.977 14.160 1.00 82.25 103 GLN A O 1
ATOM 761 N N . SER A 1 104 ? -2.641 9.799 15.422 1.00 82.56 104 SER A N 1
ATOM 762 C CA . SER A 1 104 ? -1.269 10.033 14.957 1.00 82.56 104 SER A CA 1
ATOM 763 C C . SER A 1 104 ? -0.368 8.820 15.242 1.00 82.56 104 SER A C 1
ATOM 765 O O . SER A 1 104 ? -0.324 8.336 16.373 1.00 82.56 104 SER A O 1
ATOM 767 N N . GLY A 1 105 ? 0.421 8.394 14.250 1.00 86.25 105 GLY A N 1
ATOM 768 C CA . GLY A 1 105 ? 1.353 7.264 14.358 1.00 86.25 105 GLY A CA 1
ATOM 769 C C . GLY A 1 105 ? 0.952 6.038 13.530 1.00 86.25 105 GLY A C 1
ATOM 770 O O . GLY A 1 105 ? 0.149 6.134 12.602 1.00 86.25 105 GLY A O 1
ATOM 771 N N . ILE A 1 106 ? 1.558 4.886 13.846 1.00 88.31 106 ILE A N 1
ATOM 772 C CA . ILE A 1 106 ? 1.272 3.588 13.211 1.00 88.31 106 ILE A CA 1
ATOM 773 C C . ILE A 1 106 ? 0.267 2.825 14.078 1.00 88.31 106 ILE A C 1
ATOM 775 O O . ILE A 1 106 ? 0.502 2.629 15.268 1.00 88.31 106 ILE A O 1
ATOM 779 N N . GLN A 1 107 ? -0.826 2.362 13.477 1.00 90.31 107 GLN A N 1
ATOM 780 C CA . GLN A 1 107 ? -1.857 1.553 14.128 1.00 90.31 107 GLN A CA 1
ATOM 781 C C . GLN A 1 107 ? -2.172 0.324 13.285 1.00 90.31 107 GLN A C 1
ATOM 783 O O . GLN A 1 107 ? -2.251 0.408 12.059 1.00 90.31 107 GLN A O 1
ATOM 788 N N . ASP A 1 108 ? -2.413 -0.809 13.939 1.00 91.75 108 ASP A N 1
ATOM 789 C CA . ASP A 1 108 ? -3.031 -1.951 13.274 1.00 91.75 108 ASP A CA 1
ATOM 790 C C . ASP A 1 108 ? -4.523 -1.659 13.070 1.00 91.75 108 ASP A C 1
ATOM 792 O O . ASP A 1 108 ? -5.296 -1.593 14.023 1.00 91.75 108 ASP A O 1
ATOM 796 N N . ALA A 1 109 ? -4.919 -1.447 11.817 1.00 93.50 109 ALA A N 1
ATOM 797 C CA . ALA A 1 109 ? -6.290 -1.150 11.424 1.00 93.50 109 ALA A CA 1
ATOM 798 C C . ALA A 1 109 ? -7.017 -2.388 10.879 1.00 93.50 109 ALA A C 1
ATOM 800 O O . ALA A 1 109 ? -8.113 -2.259 10.333 1.00 93.50 109 ALA A O 1
ATOM 801 N N . THR A 1 110 ? -6.427 -3.583 11.000 1.00 94.44 110 THR A N 1
ATOM 802 C CA . THR A 1 110 ? -6.929 -4.802 10.350 1.00 94.44 110 THR A CA 1
ATOM 803 C C . THR A 1 110 ? -8.364 -5.125 10.758 1.00 94.44 110 THR A C 1
ATOM 805 O O . THR A 1 110 ? -9.220 -5.270 9.889 1.00 94.44 110 THR A O 1
ATOM 808 N N . ASP A 1 111 ? -8.660 -5.184 12.057 1.00 94.75 111 ASP A N 1
ATOM 809 C CA . ASP A 1 111 ? -9.998 -5.558 12.533 1.00 94.75 111 ASP A CA 1
ATOM 810 C C . ASP A 1 111 ? -11.053 -4.505 12.166 1.00 94.75 111 ASP A C 1
ATOM 812 O O . ASP A 1 111 ? -12.167 -4.841 11.763 1.00 94.75 111 ASP A O 1
ATOM 816 N N . ALA A 1 112 ? -10.688 -3.223 12.235 1.00 94.44 112 ALA A N 1
ATOM 817 C CA . ALA A 1 112 ? -11.573 -2.128 11.854 1.00 94.44 112 ALA A CA 1
ATOM 818 C C . ALA A 1 112 ? -11.842 -2.112 10.336 1.00 94.44 112 ALA A C 1
ATOM 820 O O . ALA A 1 112 ? -12.977 -1.914 9.906 1.00 94.44 112 ALA A O 1
ATOM 821 N N . ALA A 1 113 ? -10.832 -2.396 9.509 1.00 94.75 113 ALA A N 1
ATOM 822 C CA . ALA A 1 113 ? -10.992 -2.560 8.065 1.00 94.75 113 ALA A CA 1
ATOM 823 C C . ALA A 1 113 ? -11.901 -3.752 7.719 1.00 94.75 113 ALA A C 1
ATOM 825 O O . ALA A 1 113 ? -12.761 -3.641 6.841 1.00 94.75 113 ALA A O 1
ATOM 826 N N . VAL A 1 114 ? -11.775 -4.867 8.449 1.00 95.25 114 VAL A N 1
ATOM 827 C CA . VAL A 1 114 ? -12.633 -6.051 8.274 1.00 95.25 114 VAL A CA 1
ATOM 828 C C . VAL A 1 114 ? -14.096 -5.715 8.563 1.00 95.25 114 VAL A C 1
ATOM 830 O O . VAL A 1 114 ? -14.972 -6.143 7.810 1.00 95.25 114 VAL A O 1
ATOM 833 N N . GLN A 1 115 ? -14.379 -4.899 9.582 1.00 95.75 115 GLN A N 1
ATOM 834 C CA . GLN A 1 115 ? -15.739 -4.413 9.866 1.00 95.75 115 GLN A CA 1
ATOM 835 C C . GLN A 1 115 ? -16.316 -3.556 8.726 1.00 95.75 115 GLN A C 1
ATOM 837 O O . GLN A 1 115 ? -17.529 -3.531 8.530 1.00 95.75 115 GLN A O 1
ATOM 842 N N . LEU A 1 116 ? -15.456 -2.911 7.932 1.00 95.31 116 LEU A N 1
ATOM 843 C CA . LEU A 1 116 ? -15.818 -2.171 6.716 1.00 95.31 116 LEU A CA 1
ATOM 844 C C . LEU A 1 116 ? -15.825 -3.053 5.449 1.00 95.31 116 LEU A C 1
ATOM 846 O O . LEU A 1 116 ? -15.979 -2.553 4.332 1.00 95.31 116 LEU A O 1
ATOM 850 N N . GLY A 1 117 ? -15.669 -4.373 5.600 1.00 94.94 117 GLY A N 1
ATOM 851 C CA . GLY A 1 117 ? -15.691 -5.335 4.499 1.00 94.94 117 GLY A CA 1
ATOM 852 C C . GLY A 1 117 ? -14.432 -5.312 3.630 1.00 94.94 117 GLY A C 1
ATOM 853 O O . GLY A 1 117 ? -14.514 -5.595 2.432 1.00 94.94 117 GLY A O 1
ATOM 854 N N . VAL A 1 118 ? -13.286 -4.943 4.208 1.00 94.56 118 VAL A N 1
ATOM 855 C CA . VAL A 1 118 ? -11.977 -4.939 3.546 1.00 94.56 118 VAL A CA 1
ATOM 856 C C . VAL A 1 118 ? -11.002 -5.799 4.340 1.00 94.56 118 VAL A C 1
ATOM 858 O O . VAL A 1 118 ? -10.740 -5.542 5.510 1.00 94.56 118 VAL A O 1
ATOM 861 N N . THR A 1 119 ? -10.422 -6.807 3.698 1.00 93.69 119 THR A N 1
ATOM 862 C CA . THR A 1 119 ? -9.430 -7.694 4.314 1.00 93.69 119 THR A CA 1
ATOM 863 C C . THR A 1 119 ? -8.055 -7.525 3.657 1.00 93.69 119 THR A C 1
ATOM 865 O O . THR A 1 119 ? -7.985 -7.162 2.480 1.00 93.69 119 THR A O 1
ATOM 868 N N . PRO A 1 120 ? -6.940 -7.858 4.341 1.00 90.81 120 PRO A N 1
ATOM 869 C CA . PRO A 1 120 ? -5.611 -7.861 3.718 1.00 90.81 120 PRO A CA 1
ATOM 870 C C . PRO A 1 120 ? -5.552 -8.696 2.425 1.00 90.81 120 PRO A C 1
ATOM 872 O O . PRO A 1 120 ? -4.866 -8.346 1.469 1.00 90.81 120 PRO A O 1
ATOM 875 N N . SER A 1 121 ? -6.324 -9.786 2.362 1.00 87.69 121 SER A N 1
ATOM 876 C CA . SER A 1 121 ? -6.368 -10.665 1.190 1.00 87.69 121 SER A CA 1
ATOM 877 C C . SER A 1 121 ? -7.073 -10.057 -0.024 1.00 87.69 121 SER A C 1
ATOM 879 O O . SER A 1 121 ? -6.805 -10.476 -1.153 1.00 87.69 121 SER A O 1
ATOM 881 N N . ASP A 1 122 ? -7.940 -9.060 0.180 1.00 90.06 122 ASP A N 1
ATOM 882 C CA . ASP A 1 122 ? -8.542 -8.324 -0.928 1.00 90.06 122 ASP A CA 1
ATOM 883 C C . ASP A 1 122 ? -7.470 -7.539 -1.684 1.00 90.06 122 ASP A C 1
ATOM 885 O O . ASP A 1 122 ? -7.436 -7.621 -2.909 1.00 90.06 122 ASP A O 1
ATOM 889 N N . PHE A 1 123 ? -6.546 -6.891 -0.963 1.00 88.69 123 PHE A N 1
ATOM 890 C CA . PHE A 1 123 ? -5.389 -6.198 -1.539 1.00 88.69 123 PHE A CA 1
ATOM 891 C C . PHE A 1 123 ? -4.445 -7.161 -2.268 1.00 88.69 123 PHE A C 1
ATOM 893 O O . PHE A 1 123 ? -4.022 -6.863 -3.383 1.00 88.69 123 PHE A O 1
ATOM 900 N N . ASP A 1 124 ? -4.149 -8.336 -1.701 1.00 82.69 124 ASP A N 1
ATOM 901 C CA . ASP A 1 124 ? -3.284 -9.331 -2.357 1.00 82.69 124 ASP A CA 1
ATOM 902 C C . ASP A 1 124 ? -3.868 -9.812 -3.694 1.00 82.69 124 ASP A C 1
ATOM 904 O O . ASP A 1 124 ? -3.141 -10.009 -4.673 1.00 82.69 124 ASP A O 1
ATOM 908 N N . ARG A 1 125 ? -5.194 -10.009 -3.744 1.00 78.50 125 ARG A N 1
ATOM 909 C CA . ARG A 1 125 ? -5.894 -10.486 -4.944 1.00 78.50 125 ARG A CA 1
ATOM 910 C C . ARG A 1 125 ? -5.724 -9.514 -6.108 1.00 78.50 125 ARG A C 1
ATOM 912 O O . ARG A 1 125 ? -5.488 -9.964 -7.227 1.00 78.50 125 ARG A O 1
ATOM 919 N N . VAL A 1 126 ? -5.819 -8.211 -5.844 1.00 77.00 126 VAL A N 1
ATOM 920 C CA . VAL A 1 126 ? -5.632 -7.173 -6.871 1.00 77.00 126 VAL A CA 1
ATOM 921 C C . VAL A 1 126 ? -4.166 -6.822 -7.119 1.00 77.00 126 VAL A C 1
ATOM 923 O O . VAL A 1 126 ? -3.822 -6.460 -8.238 1.00 77.00 126 VAL A O 1
ATOM 926 N N . ALA A 1 127 ? -3.283 -7.000 -6.136 1.00 71.69 127 ALA A N 1
ATOM 927 C CA . ALA A 1 127 ? -1.857 -6.705 -6.265 1.00 71.69 127 ALA A CA 1
ATOM 928 C C . ALA A 1 127 ? -1.032 -7.790 -6.962 1.00 71.69 127 ALA A C 1
ATOM 930 O O . ALA A 1 127 ? 0.049 -7.478 -7.446 1.00 71.69 127 ALA A O 1
ATOM 931 N N . TYR A 1 128 ? -1.463 -9.056 -6.972 1.00 66.56 128 TYR A N 1
ATOM 932 C CA . TYR A 1 128 ? -0.572 -10.138 -7.412 1.00 66.56 128 TYR A CA 1
ATOM 933 C C . TYR A 1 128 ? -1.199 -11.190 -8.334 1.00 66.56 128 TYR A C 1
ATOM 935 O O . TYR A 1 128 ? -0.465 -12.102 -8.702 1.00 66.56 128 TYR A O 1
ATOM 943 N N . SER A 1 129 ? -2.491 -11.069 -8.699 1.00 52.91 129 SER A N 1
ATOM 944 C CA . SER A 1 129 ? -3.321 -11.878 -9.642 1.00 52.91 129 SER A CA 1
ATOM 945 C C . SER A 1 129 ? -3.221 -13.421 -9.611 1.00 52.91 129 SER A C 1
ATOM 947 O O . SER A 1 129 ? -4.028 -14.120 -10.213 1.00 52.91 129 SER A O 1
ATOM 949 N N . SER A 1 130 ? -2.294 -13.991 -8.855 1.00 47.19 130 SER A N 1
ATOM 950 C CA . SER A 1 130 ? -2.100 -15.401 -8.560 1.00 47.19 130 SER A CA 1
ATOM 951 C C . SER A 1 130 ? -1.097 -15.476 -7.406 1.00 47.19 130 SER A C 1
ATOM 953 O O . SER A 1 130 ? 0.121 -15.434 -7.577 1.00 47.19 130 SER A O 1
ATOM 955 N N . ALA A 1 131 ? -1.601 -15.559 -6.175 1.00 44.91 131 ALA A N 1
ATOM 956 C CA . ALA A 1 131 ? -0.767 -15.829 -5.009 1.00 44.91 131 ALA A CA 1
ATOM 957 C C . ALA A 1 131 ? -0.274 -17.291 -5.046 1.00 44.91 131 ALA A C 1
ATOM 959 O O . ALA A 1 131 ? -0.712 -18.135 -4.268 1.00 44.91 131 ALA A O 1
ATOM 960 N N . GLY A 1 132 ? 0.623 -17.629 -5.972 1.00 49.09 132 GLY A N 1
ATOM 961 C CA . GLY A 1 132 ? 1.408 -18.855 -5.882 1.00 49.09 132 GLY A CA 1
ATOM 962 C C . GLY A 1 132 ? 2.409 -18.707 -4.742 1.00 49.09 132 GLY A C 1
ATOM 963 O O . GLY A 1 132 ? 3.183 -17.764 -4.790 1.00 49.09 132 GLY A O 1
ATOM 964 N N . LYS A 1 133 ? 2.372 -19.590 -3.729 1.00 47.81 133 LYS A N 1
ATOM 965 C CA . LYS A 1 133 ? 3.295 -19.753 -2.566 1.00 47.81 133 LYS A CA 1
ATOM 966 C C . LYS A 1 133 ? 3.784 -18.494 -1.810 1.00 47.81 133 LYS A C 1
ATOM 968 O O . LYS A 1 133 ? 4.485 -18.640 -0.813 1.00 47.81 133 LYS A O 1
ATOM 973 N N . ARG A 1 134 ? 3.437 -17.280 -2.237 1.00 55.00 134 ARG A N 1
ATOM 974 C CA . ARG A 1 134 ? 3.807 -16.021 -1.600 1.00 55.00 134 ARG A CA 1
ATOM 975 C C . ARG A 1 134 ? 2.999 -15.862 -0.329 1.00 55.00 134 ARG A C 1
ATOM 977 O O . ARG A 1 134 ? 1.836 -16.262 -0.238 1.00 55.00 134 ARG A O 1
ATOM 984 N N . ALA A 1 135 ? 3.665 -15.313 0.667 1.00 63.22 135 ALA A N 1
ATOM 985 C CA . ALA A 1 135 ? 3.114 -15.180 1.988 1.00 63.22 135 ALA A CA 1
ATOM 986 C C . ALA A 1 135 ? 2.027 -14.093 1.954 1.00 63.22 135 ALA A C 1
ATOM 988 O O . ALA A 1 135 ? 2.331 -12.928 1.726 1.00 63.22 135 ALA A O 1
ATOM 989 N N . LYS A 1 136 ? 0.763 -14.501 2.123 1.00 77.81 136 LYS A N 1
ATOM 990 C CA . LYS A 1 136 ? -0.391 -13.591 2.111 1.00 77.81 136 LYS A CA 1
ATOM 991 C C . LYS A 1 136 ? -0.244 -12.519 3.186 1.00 77.81 136 LYS A C 1
ATOM 993 O O . LYS A 1 136 ? 0.198 -12.842 4.302 1.00 77.81 136 LYS A O 1
ATOM 998 N N . SER A 1 137 ? -0.653 -11.302 2.847 1.00 85.94 137 SER A N 1
ATOM 999 C CA . SER A 1 137 ? -0.773 -10.184 3.771 1.00 85.94 137 SER A CA 1
ATOM 1000 C C . SER A 1 137 ? -1.725 -10.555 4.903 1.00 85.94 137 SER A C 1
ATOM 1002 O O . SER A 1 137 ? -2.729 -11.243 4.706 1.00 85.94 137 SER A O 1
ATOM 1004 N N . ASN A 1 138 ? -1.390 -10.136 6.119 1.00 88.19 138 ASN A N 1
ATOM 1005 C CA . ASN A 1 138 ? -2.180 -10.405 7.325 1.00 88.19 138 ASN A CA 1
ATOM 1006 C C . ASN A 1 138 ? -2.428 -9.142 8.158 1.00 88.19 138 ASN A C 1
ATOM 1008 O O . ASN A 1 138 ? -3.038 -9.242 9.225 1.00 88.19 138 ASN A O 1
ATOM 1012 N N . ARG A 1 139 ? -1.942 -7.984 7.694 1.00 90.50 139 ARG A N 1
ATOM 1013 C CA . ARG A 1 139 ? -2.062 -6.701 8.376 1.00 90.50 139 ARG A CA 1
ATOM 1014 C C . ARG A 1 139 ? -2.393 -5.583 7.397 1.00 90.50 139 ARG A C 1
ATOM 1016 O O . ARG A 1 139 ? -1.833 -5.524 6.302 1.00 90.50 139 ARG A O 1
ATOM 1023 N N . ILE A 1 140 ? -3.279 -4.693 7.828 1.00 93.19 140 ILE A N 1
ATOM 1024 C CA . ILE A 1 140 ? -3.467 -3.357 7.262 1.00 93.19 140 ILE A CA 1
ATOM 1025 C C . ILE A 1 140 ? -3.028 -2.385 8.351 1.00 93.19 140 ILE A C 1
ATOM 1027 O O . ILE A 1 140 ? -3.702 -2.244 9.368 1.00 93.19 140 ILE A O 1
ATOM 1031 N N . LEU A 1 141 ? -1.888 -1.733 8.153 1.00 92.19 141 LEU A N 1
ATOM 1032 C CA . LEU A 1 141 ? -1.402 -0.707 9.062 1.00 92.19 141 LEU A CA 1
ATOM 1033 C C . LEU A 1 141 ? -1.880 0.659 8.583 1.00 92.19 141 LEU A C 1
ATOM 1035 O O . LEU A 1 141 ? -1.590 1.056 7.457 1.00 92.19 141 LEU A O 1
ATOM 1039 N N . ALA A 1 142 ? -2.591 1.388 9.431 1.00 91.50 142 ALA A N 1
ATOM 1040 C CA . ALA A 1 142 ? -2.850 2.798 9.208 1.00 91.50 142 ALA A CA 1
ATOM 1041 C C . ALA A 1 142 ? -1.661 3.615 9.720 1.00 91.50 142 ALA A C 1
ATOM 1043 O O . ALA A 1 142 ? -1.190 3.414 10.839 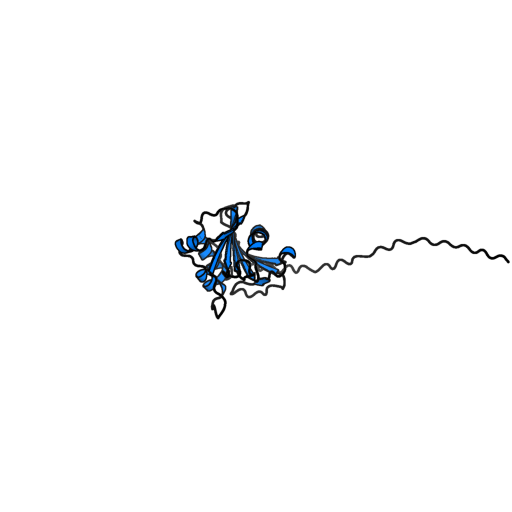1.00 91.50 142 ALA A O 1
ATOM 1044 N N . VAL A 1 143 ? -1.172 4.529 8.891 1.00 88.38 143 VAL A N 1
ATOM 1045 C CA . VAL A 1 143 ? -0.028 5.387 9.186 1.00 88.38 143 VAL A CA 1
ATOM 1046 C C . VAL A 1 143 ? -0.460 6.831 8.991 1.00 88.38 143 VAL A C 1
ATOM 1048 O O . VAL A 1 143 ? -0.587 7.313 7.864 1.00 88.38 143 VAL A O 1
ATOM 1051 N N . GLU A 1 144 ? -0.692 7.536 10.090 1.00 84.19 144 GLU A N 1
ATOM 1052 C CA . GLU A 1 144 ? -1.088 8.940 10.064 1.00 84.19 144 GLU A CA 1
ATOM 1053 C C . GLU A 1 144 ? 0.097 9.837 10.426 1.00 84.19 144 GLU A C 1
ATOM 1055 O O . GLU A 1 144 ? 0.773 9.633 11.437 1.00 84.19 144 GLU A O 1
ATOM 1060 N N . GLY A 1 145 ? 0.382 10.812 9.558 1.00 69.44 145 GLY A N 1
ATOM 1061 C CA . GLY A 1 145 ? 1.432 11.806 9.787 1.00 69.44 145 GLY A CA 1
ATOM 1062 C C . GLY A 1 145 ? 0.908 13.083 10.439 1.00 69.44 145 GLY A C 1
ATOM 1063 O O . GLY A 1 145 ? -0.289 13.345 10.466 1.00 69.44 145 GLY A O 1
ATOM 1064 N N . LYS A 1 146 ? 1.833 13.945 10.875 1.00 64.62 146 LYS A N 1
ATOM 1065 C CA . LYS A 1 146 ? 1.536 15.186 11.622 1.00 64.62 146 LYS A CA 1
ATOM 1066 C C . LYS A 1 146 ? 0.615 16.187 10.907 1.00 64.62 146 LYS A C 1
ATOM 1068 O O . LYS A 1 146 ? 0.031 17.038 11.564 1.00 64.62 146 LYS A O 1
ATOM 1073 N N . ASN A 1 147 ? 0.481 16.085 9.584 1.00 64.44 147 ASN A N 1
ATOM 1074 C CA . ASN A 1 147 ? -0.294 17.017 8.758 1.00 64.44 147 ASN A CA 1
ATOM 1075 C C . ASN A 1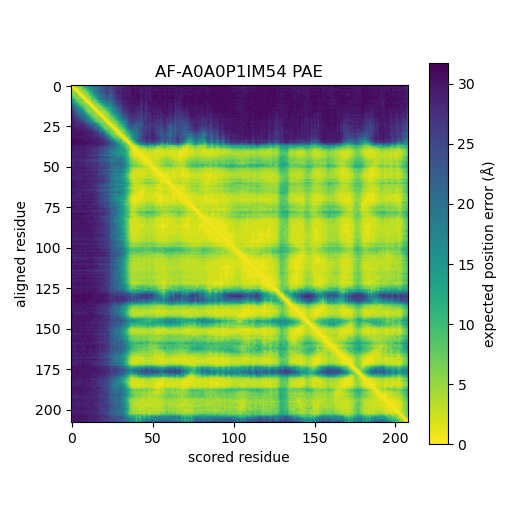 147 ? -1.692 16.480 8.385 1.00 64.44 147 ASN A C 1
ATOM 1077 O O . ASN A 1 147 ? -2.305 16.999 7.458 1.00 64.44 147 ASN A O 1
ATOM 1081 N N . GLY A 1 148 ? -2.166 15.403 9.028 1.00 65.62 148 GLY A N 1
ATOM 1082 C CA . GLY A 1 148 ? -3.449 14.759 8.704 1.00 65.62 148 GLY A CA 1
ATOM 1083 C C . GLY A 1 148 ? -3.431 13.927 7.414 1.00 65.62 148 GLY A C 1
ATOM 1084 O O . GLY A 1 148 ? -4.463 13.417 6.984 1.00 65.62 148 GLY A O 1
ATOM 1085 N N . SER A 1 149 ? -2.263 13.765 6.776 1.00 71.62 149 SER A N 1
ATOM 1086 C CA . SER A 1 149 ? -2.105 12.828 5.664 1.00 71.62 149 SER A CA 1
ATOM 1087 C C . SER A 1 149 ? -2.051 11.401 6.197 1.00 71.62 149 SER A C 1
ATOM 1089 O O . SER A 1 149 ? -1.129 11.016 6.935 1.00 71.62 149 SER A O 1
ATOM 1091 N N . ARG A 1 150 ? -3.045 10.611 5.794 1.00 85.25 150 ARG A N 1
ATOM 1092 C CA . ARG A 1 150 ? -3.158 9.204 6.162 1.00 85.25 150 ARG A CA 1
ATOM 1093 C C . ARG A 1 150 ? -2.635 8.326 5.039 1.00 85.25 150 ARG A C 1
ATOM 1095 O O . ARG A 1 150 ? -2.828 8.615 3.858 1.00 85.25 150 ARG A O 1
ATOM 1102 N N . ALA A 1 151 ? -1.988 7.239 5.413 1.00 89.62 151 ALA A N 1
ATOM 1103 C CA . ALA A 1 151 ? -1.651 6.176 4.496 1.00 89.62 151 ALA A CA 1
ATOM 1104 C C . ALA A 1 151 ? -2.057 4.826 5.071 1.00 89.62 151 ALA A C 1
ATOM 1106 O O . ALA A 1 151 ? -2.113 4.654 6.286 1.00 89.62 151 ALA A O 1
ATOM 1107 N N . PHE A 1 152 ? -2.306 3.865 4.193 1.00 92.12 152 PHE A N 1
ATOM 1108 C CA . PHE A 1 152 ? -2.464 2.469 4.573 1.00 92.12 152 PHE A CA 1
ATOM 1109 C C . PHE A 1 152 ? -1.304 1.671 3.997 1.00 92.12 152 PHE A C 1
ATOM 1111 O O . PHE A 1 152 ? -0.992 1.800 2.814 1.00 92.12 152 PHE A O 1
ATOM 1118 N N . PHE A 1 153 ? -0.665 0.863 4.833 1.00 90.94 153 PHE A N 1
ATOM 1119 C CA . PHE A 1 153 ? 0.369 -0.075 4.436 1.00 90.94 153 PHE A CA 1
ATOM 1120 C C . PHE A 1 153 ? -0.155 -1.495 4.595 1.00 90.94 153 PHE A C 1
ATOM 1122 O O . PHE A 1 153 ? -0.510 -1.916 5.698 1.00 90.94 153 PHE A O 1
ATOM 1129 N N . VAL A 1 154 ? -0.227 -2.229 3.489 1.00 89.38 154 VAL A N 1
ATOM 1130 C CA . VAL A 1 154 ? -0.726 -3.608 3.487 1.00 89.38 154 VAL A CA 1
ATOM 1131 C C . VAL A 1 154 ? 0.433 -4.557 3.266 1.00 89.38 154 VAL A C 1
ATOM 1133 O O . VAL A 1 154 ? 1.129 -4.458 2.256 1.00 89.38 154 VAL A O 1
ATOM 1136 N N . ALA A 1 155 ? 0.647 -5.448 4.231 1.00 86.00 155 ALA A N 1
ATOM 1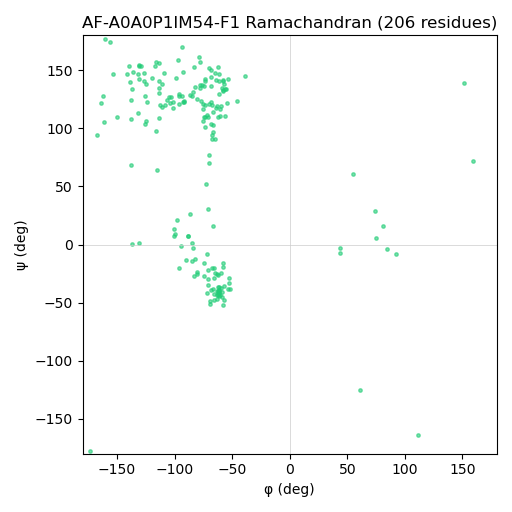137 C CA . ALA A 1 155 ? 1.767 -6.374 4.223 1.00 86.00 155 ALA A CA 1
ATOM 1138 C C . ALA A 1 155 ? 1.492 -7.617 5.073 1.00 86.00 155 ALA A C 1
ATOM 1140 O O . ALA A 1 155 ? 0.495 -7.739 5.798 1.00 86.00 155 ALA A O 1
ATOM 1141 N N . ARG A 1 156 ? 2.431 -8.559 5.004 1.00 84.00 156 ARG A N 1
ATOM 1142 C CA . ARG A 1 156 ? 2.521 -9.663 5.952 1.00 84.00 156 ARG A CA 1
ATOM 1143 C C . ARG A 1 156 ? 3.521 -9.327 7.045 1.00 84.00 156 ARG A C 1
ATOM 1145 O O . ARG A 1 156 ? 4.694 -9.220 6.740 1.00 84.00 156 ARG A O 1
ATOM 1152 N N . ILE A 1 157 ? 3.095 -9.303 8.302 1.00 82.25 157 ILE A N 1
ATOM 1153 C CA . ILE A 1 157 ? 3.975 -9.174 9.469 1.00 82.25 157 ILE A CA 1
ATOM 1154 C C . ILE A 1 157 ? 3.926 -10.485 10.252 1.00 82.25 157 ILE A C 1
ATOM 1156 O O . ILE A 1 157 ? 2.853 -10.943 10.660 1.00 82.25 157 ILE A O 1
ATOM 1160 N N . ALA A 1 158 ? 5.077 -11.137 10.403 1.00 79.62 158 ALA A N 1
ATOM 1161 C CA . ALA A 1 158 ? 5.181 -12.394 11.131 1.00 79.62 158 ALA A CA 1
ATOM 1162 C C . ALA A 1 158 ? 5.177 -12.123 12.644 1.00 79.62 158 ALA A C 1
ATOM 1164 O O . ALA A 1 158 ? 5.816 -11.185 13.108 1.00 79.62 158 ALA A O 1
ATOM 1165 N N . ALA A 1 159 ? 4.448 -12.928 13.421 1.00 79.31 159 ALA A N 1
ATOM 1166 C CA . ALA A 1 159 ? 4.309 -12.699 14.863 1.00 79.31 159 ALA A CA 1
ATOM 1167 C C . ALA A 1 159 ? 5.636 -12.872 15.627 1.00 79.31 159 ALA A C 1
ATOM 1169 O O . ALA A 1 159 ? 5.844 -12.241 16.656 1.00 79.31 159 ALA A O 1
ATOM 1170 N N . ASP A 1 160 ? 6.526 -13.717 15.111 1.00 81.69 160 ASP A N 1
ATOM 1171 C CA . ASP A 1 160 ? 7.870 -13.981 15.624 1.00 81.69 160 ASP A CA 1
ATOM 1172 C C . ASP A 1 160 ? 8.924 -12.984 15.115 1.00 81.69 160 ASP A C 1
ATOM 1174 O O . ASP A 1 160 ? 10.016 -12.911 15.675 1.00 81.69 160 ASP A O 1
ATOM 1178 N N . GLN A 1 161 ? 8.604 -12.200 14.080 1.00 79.50 161 GLN A N 1
ATOM 1179 C CA . GLN A 1 161 ? 9.467 -11.155 13.524 1.00 79.50 161 GLN A CA 1
ATOM 1180 C C . GLN A 1 161 ? 8.643 -9.900 13.202 1.00 79.50 161 GLN A C 1
ATOM 1182 O O . GLN A 1 161 ? 8.460 -9.564 12.027 1.00 79.50 161 GLN A O 1
ATOM 1187 N N . PRO A 1 162 ? 8.128 -9.201 14.231 1.00 74.56 162 PRO A N 1
ATOM 1188 C CA . PRO A 1 162 ? 7.257 -8.046 14.037 1.00 74.56 162 PRO A CA 1
ATOM 1189 C C . PRO A 1 162 ? 7.951 -6.887 13.313 1.00 74.56 162 PRO A C 1
ATOM 1191 O O . PRO A 1 162 ? 7.275 -6.128 12.633 1.00 74.56 162 PRO A O 1
ATOM 1194 N N . ASP A 1 163 ? 9.282 -6.798 13.396 1.00 76.94 163 ASP A N 1
ATOM 1195 C CA . ASP A 1 163 ? 10.095 -5.782 12.714 1.00 76.94 163 ASP A CA 1
ATOM 1196 C C . ASP A 1 163 ? 10.781 -6.302 11.436 1.00 76.94 163 ASP A C 1
ATOM 1198 O O . ASP A 1 163 ? 11.622 -5.620 10.847 1.00 76.94 163 ASP A O 1
ATOM 1202 N N . GLY A 1 164 ? 10.458 -7.525 11.004 1.00 76.94 164 GLY A N 1
ATOM 1203 C CA . GLY A 1 164 ? 11.043 -8.125 9.810 1.00 76.94 164 GLY A CA 1
ATOM 1204 C C . GLY A 1 164 ? 10.723 -7.319 8.550 1.00 76.94 164 GLY A C 1
ATOM 1205 O O . GLY A 1 164 ? 9.607 -6.831 8.377 1.00 76.94 164 GLY A O 1
ATOM 1206 N N . ALA A 1 165 ? 11.700 -7.200 7.648 1.00 78.00 165 ALA A N 1
ATOM 1207 C CA . ALA A 1 165 ? 11.513 -6.502 6.383 1.00 78.00 165 ALA A CA 1
ATOM 1208 C C . ALA A 1 165 ? 10.552 -7.276 5.466 1.00 78.00 165 ALA A C 1
ATOM 1210 O O . ALA A 1 165 ? 10.798 -8.437 5.131 1.00 78.00 165 ALA A O 1
ATOM 1211 N N . VAL A 1 166 ? 9.463 -6.636 5.044 1.00 79.12 166 VAL A N 1
ATOM 1212 C CA . VAL A 1 166 ? 8.362 -7.281 4.316 1.00 79.12 166 VAL A CA 1
ATOM 1213 C C . VAL A 1 166 ? 7.977 -6.478 3.072 1.00 79.12 166 VAL A C 1
ATOM 1215 O O . VAL A 1 166 ? 8.102 -5.253 3.066 1.00 79.12 166 VAL A O 1
ATOM 1218 N N . PRO A 1 167 ? 7.547 -7.131 1.979 1.00 83.00 167 PRO A N 1
ATOM 1219 C CA . PRO A 1 167 ? 6.945 -6.421 0.862 1.00 83.00 167 PRO A CA 1
ATOM 1220 C C . PRO A 1 167 ? 5.564 -5.892 1.249 1.00 83.00 167 PRO A C 1
ATOM 1222 O O . PRO A 1 167 ? 4.871 -6.480 2.083 1.00 83.00 167 PRO A O 1
ATOM 1225 N N . GLY A 1 168 ? 5.157 -4.805 0.608 1.00 87.12 168 GLY A N 1
ATOM 1226 C CA . GLY A 1 168 ? 3.846 -4.218 0.820 1.00 87.12 168 GLY A CA 1
ATOM 1227 C C . GLY A 1 168 ? 3.554 -3.075 -0.134 1.00 87.12 168 GLY A C 1
ATOM 1228 O O . GLY A 1 168 ? 4.344 -2.753 -1.023 1.00 87.12 168 GLY A O 1
ATOM 1229 N N . ILE A 1 169 ? 2.389 -2.467 0.047 1.00 89.62 169 ILE A N 1
ATOM 1230 C CA . ILE A 1 169 ? 1.937 -1.349 -0.780 1.00 89.62 169 ILE A CA 1
ATOM 1231 C C . ILE A 1 169 ? 1.580 -0.196 0.141 1.00 89.62 169 ILE A C 1
ATOM 1233 O O . ILE A 1 169 ? 0.798 -0.372 1.076 1.00 89.62 169 ILE A O 1
ATOM 1237 N N . PHE A 1 170 ? 2.152 0.976 -0.130 1.00 91.38 170 PHE A N 1
ATOM 1238 C CA . PHE A 1 170 ? 1.709 2.219 0.486 1.00 91.38 170 PHE A CA 1
ATOM 1239 C C . PHE A 1 170 ? 0.569 2.818 -0.322 1.00 91.38 170 PHE A C 1
ATOM 1241 O O . PHE A 1 170 ? 0.695 3.020 -1.528 1.00 91.38 170 PHE A O 1
ATOM 1248 N N . HIS A 1 171 ? -0.517 3.140 0.369 1.00 91.94 171 HIS A N 1
ATOM 1249 C CA . HIS A 1 171 ? -1.674 3.838 -0.167 1.00 91.94 171 HIS A CA 1
ATOM 1250 C C . HIS A 1 171 ? -1.816 5.184 0.530 1.00 91.94 171 HIS A C 1
ATOM 1252 O O . HIS A 1 171 ? -2.354 5.237 1.634 1.00 91.94 171 HIS A O 1
ATOM 1258 N N . CYS A 1 172 ? -1.331 6.260 -0.079 1.00 90.12 172 CYS A N 1
ATOM 1259 C CA . CYS A 1 172 ? -1.461 7.605 0.472 1.00 90.12 172 CYS A CA 1
ATOM 1260 C C . CYS A 1 172 ? -2.832 8.186 0.122 1.00 90.12 172 CYS A C 1
ATOM 1262 O O . CYS A 1 172 ? -3.275 8.091 -1.022 1.00 90.12 172 CYS A O 1
ATOM 1264 N N . VAL A 1 173 ? -3.485 8.814 1.098 1.00 87.44 173 VAL A N 1
ATOM 1265 C CA . VAL A 1 173 ? -4.761 9.509 0.919 1.00 87.44 173 VAL A CA 1
ATOM 1266 C C . VAL A 1 173 ? -4.653 10.883 1.571 1.00 87.44 173 VAL A C 1
ATOM 1268 O O . VAL A 1 173 ? -4.528 10.994 2.792 1.00 87.44 173 VAL A O 1
ATOM 1271 N N . GLU A 1 174 ? -4.690 11.938 0.764 1.00 77.12 174 GLU A N 1
ATOM 1272 C CA . GLU A 1 174 ? -4.615 13.316 1.248 1.00 77.12 174 GLU A CA 1
ATOM 1273 C C . GLU A 1 174 ? -6.003 13.964 1.211 1.00 77.12 174 GLU A C 1
ATOM 1275 O O . GLU A 1 174 ? -6.636 14.058 0.161 1.00 77.12 174 GLU A O 1
ATOM 1280 N N . GLN A 1 175 ? -6.479 14.424 2.371 1.00 65.06 175 GLN A N 1
ATOM 1281 C CA . GLN A 1 175 ? -7.772 15.106 2.524 1.00 65.06 175 GLN A CA 1
ATOM 1282 C C . GLN A 1 175 ? -7.636 16.641 2.554 1.00 65.06 175 GLN A 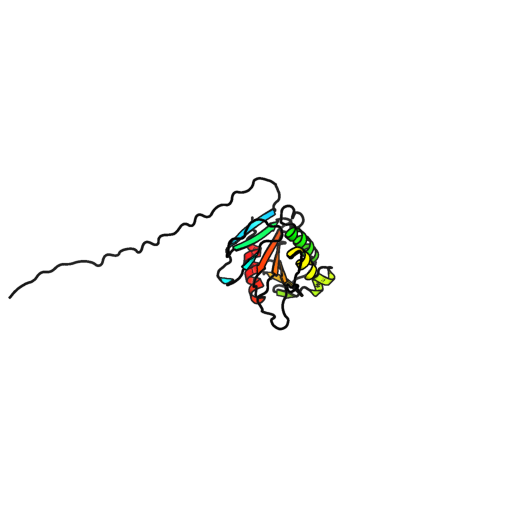C 1
ATOM 1284 O O . GLN A 1 175 ? -8.508 17.334 3.070 1.00 65.06 175 GLN A O 1
ATOM 1289 N N . ALA A 1 176 ? -6.536 17.194 2.034 1.00 54.81 176 ALA A N 1
ATOM 1290 C CA . ALA A 1 176 ? -6.230 18.615 2.201 1.00 54.81 176 ALA A CA 1
ATOM 1291 C C . ALA A 1 176 ? -7.102 19.545 1.337 1.00 54.81 176 ALA A C 1
ATOM 1293 O O . ALA A 1 176 ? -7.335 20.683 1.737 1.00 54.81 176 ALA A O 1
ATOM 1294 N N . GLN A 1 177 ? -7.604 19.079 0.188 1.00 53.44 177 GLN A N 1
ATOM 1295 C CA . GLN A 1 177 ? -8.523 19.794 -0.706 1.00 53.44 177 GLN A CA 1
ATOM 1296 C C . GLN A 1 177 ? -9.357 18.773 -1.491 1.00 53.44 177 GLN A C 1
ATOM 1298 O O . GLN A 1 177 ? -8.873 17.685 -1.779 1.00 53.44 177 GLN A O 1
ATOM 1303 N N . LEU A 1 178 ? -10.613 19.101 -1.813 1.00 54.03 178 LEU A N 1
ATOM 1304 C CA . LEU A 1 178 ? -11.410 18.295 -2.740 1.00 54.03 178 LEU A CA 1
ATOM 1305 C C . LEU A 1 178 ? -10.950 18.569 -4.181 1.00 54.03 178 LEU A C 1
ATOM 1307 O O . LEU A 1 178 ? -10.810 19.744 -4.537 1.00 54.03 178 LEU A O 1
ATOM 1311 N N . PRO A 1 179 ? -10.808 17.533 -5.027 1.00 64.31 179 PRO A N 1
ATOM 1312 C CA . PRO A 1 179 ? -10.987 16.105 -4.727 1.00 64.31 179 PRO A CA 1
ATOM 1313 C C . PRO A 1 179 ? -9.801 15.454 -3.981 1.00 64.31 179 PRO A C 1
ATOM 1315 O O . PRO A 1 179 ? -8.681 15.952 -4.015 1.00 64.31 179 PRO A O 1
ATOM 1318 N N . VAL A 1 180 ? -10.081 14.340 -3.280 1.00 67.38 180 VAL A N 1
ATOM 1319 C CA . VAL A 1 180 ? -9.108 13.591 -2.457 1.00 67.38 180 VAL A CA 1
ATOM 1320 C C . VAL A 1 180 ? -8.012 13.011 -3.344 1.00 67.38 180 VAL A C 1
ATOM 1322 O O . VAL A 1 180 ? -8.283 12.131 -4.170 1.00 67.38 180 VAL A O 1
ATOM 1325 N N . ALA A 1 181 ? -6.775 13.448 -3.114 1.00 83.06 181 ALA A N 1
ATOM 1326 C CA . ALA A 1 181 ? -5.624 12.904 -3.811 1.00 83.06 181 ALA A CA 1
ATOM 1327 C C . ALA A 1 181 ? -5.285 11.508 -3.273 1.00 83.06 181 ALA A C 1
ATOM 1329 O O . ALA A 1 181 ? -5.286 11.258 -2.062 1.00 83.06 181 ALA A O 1
ATOM 1330 N N . TYR A 1 182 ? -4.994 10.596 -4.195 1.00 89.00 182 TYR A N 1
ATOM 1331 C CA . TYR A 1 182 ? -4.608 9.222 -3.907 1.00 89.00 182 TYR A CA 1
ATOM 1332 C C . TYR A 1 182 ? -3.298 8.895 -4.599 1.00 89.00 182 TYR A C 1
ATOM 1334 O O . TYR A 1 182 ? -3.099 9.260 -5.759 1.00 89.00 182 TYR A O 1
ATOM 1342 N N . SER A 1 183 ? -2.441 8.143 -3.916 1.00 90.81 183 SER A N 1
ATOM 1343 C CA . SER A 1 183 ? -1.344 7.461 -4.582 1.00 90.81 183 SER A CA 1
ATOM 1344 C C . SER A 1 183 ? -1.109 6.0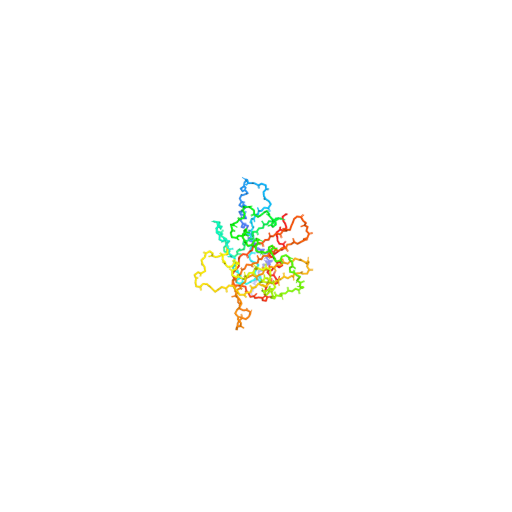53 -4.056 1.00 90.81 183 SER A C 1
ATOM 1346 O O . SER A 1 183 ? -1.428 5.729 -2.911 1.00 90.81 183 SER A O 1
ATOM 1348 N N . ALA A 1 184 ? -0.551 5.210 -4.921 1.00 92.62 184 ALA A N 1
ATOM 1349 C CA . ALA A 1 184 ? -0.114 3.862 -4.598 1.00 92.62 184 ALA A CA 1
ATOM 1350 C C . ALA A 1 184 ? 1.360 3.680 -4.969 1.00 92.62 184 ALA A C 1
ATOM 1352 O O . ALA A 1 184 ? 1.771 4.080 -6.059 1.00 92.62 184 ALA A O 1
ATOM 1353 N N . THR A 1 185 ? 2.121 3.013 -4.102 1.00 92.38 185 THR A N 1
ATOM 1354 C CA . THR A 1 185 ? 3.523 2.652 -4.355 1.00 92.38 185 THR A CA 1
ATOM 1355 C C . THR A 1 185 ? 3.780 1.227 -3.882 1.00 92.38 185 THR A C 1
ATOM 1357 O O . THR A 1 185 ? 3.536 0.907 -2.717 1.00 92.38 185 THR A O 1
ATOM 1360 N N . TYR A 1 186 ? 4.269 0.371 -4.781 1.00 91.31 186 TYR A N 1
ATOM 1361 C CA . TYR A 1 186 ? 4.561 -1.039 -4.511 1.00 91.31 186 TYR A CA 1
ATOM 1362 C C . TYR A 1 186 ? 6.021 -1.186 -4.101 1.00 91.31 186 TYR A C 1
ATOM 1364 O O . TYR A 1 186 ? 6.920 -0.708 -4.794 1.00 91.31 186 TYR A O 1
ATOM 1372 N N . LEU A 1 187 ? 6.253 -1.840 -2.969 1.00 88.88 187 LEU A N 1
ATOM 1373 C CA . LEU A 1 187 ? 7.540 -1.826 -2.294 1.00 88.88 187 LEU A CA 1
ATOM 1374 C C . LEU A 1 187 ? 7.934 -3.225 -1.822 1.00 88.88 187 LEU A C 1
ATOM 1376 O O . LEU A 1 187 ? 7.091 -4.043 -1.446 1.00 88.88 187 LEU A O 1
ATOM 1380 N N . GLY A 1 188 ? 9.235 -3.489 -1.803 1.00 84.44 188 GLY A N 1
ATOM 1381 C CA . GLY A 1 188 ? 9.836 -4.667 -1.188 1.00 84.44 188 GLY A CA 1
ATOM 1382 C C . GLY A 1 188 ? 10.756 -4.294 -0.040 1.00 84.44 188 GLY A C 1
ATOM 1383 O O . GLY A 1 188 ? 11.337 -3.214 -0.031 1.00 84.44 188 GLY A O 1
ATOM 1384 N N . LYS A 1 189 ? 10.911 -5.237 0.896 1.00 80.50 189 LYS A N 1
ATOM 1385 C CA . LYS A 1 189 ? 11.846 -5.165 2.030 1.00 80.50 189 LYS A CA 1
ATOM 1386 C C . LYS A 1 189 ? 11.676 -3.904 2.891 1.00 80.50 189 LYS A C 1
ATOM 1388 O O . LYS A 1 189 ? 12.613 -3.138 3.077 1.00 80.50 189 LYS A O 1
ATOM 1393 N N . ILE A 1 190 ? 10.495 -3.722 3.478 1.00 81.62 190 ILE A N 1
ATOM 1394 C CA . ILE A 1 190 ? 10.232 -2.633 4.428 1.00 81.62 190 ILE A CA 1
ATOM 1395 C C . ILE A 1 190 ? 10.144 -3.168 5.848 1.00 81.62 190 ILE A C 1
ATOM 1397 O O . ILE A 1 190 ? 9.308 -4.023 6.131 1.00 81.62 190 ILE A O 1
ATOM 1401 N N . ALA A 1 191 ? 10.959 -2.628 6.750 1.00 80.25 191 ALA A N 1
ATOM 1402 C CA . ALA A 1 191 ? 10.766 -2.825 8.180 1.00 80.25 191 ALA A CA 1
ATOM 1403 C C . ALA A 1 191 ? 9.627 -1.914 8.681 1.00 80.25 191 ALA A C 1
ATOM 1405 O O . ALA A 1 191 ? 9.619 -0.725 8.356 1.00 80.25 191 ALA A O 1
ATOM 1406 N N . PRO A 1 192 ? 8.683 -2.405 9.503 1.00 78.25 192 PRO A N 1
ATOM 1407 C CA . PRO A 1 192 ? 7.607 -1.575 10.049 1.00 78.25 192 PRO A CA 1
ATOM 1408 C C . PRO A 1 192 ? 8.070 -0.289 10.755 1.00 78.25 192 PRO A C 1
ATOM 1410 O O . PRO A 1 192 ? 7.373 0.725 10.711 1.00 78.25 192 PRO A O 1
ATOM 1413 N N . SER A 1 193 ? 9.271 -0.286 11.337 1.00 78.19 193 SER A N 1
ATOM 1414 C CA . SER A 1 193 ? 9.875 0.883 11.986 1.00 78.19 193 SER A CA 1
ATOM 1415 C C . SER A 1 193 ? 10.183 2.053 11.040 1.00 78.19 193 SER A C 1
ATOM 1417 O O . SER A 1 193 ? 10.208 3.196 11.494 1.00 78.19 193 SER A O 1
ATOM 1419 N N . THR A 1 194 ? 10.367 1.815 9.736 1.00 83.56 194 THR A N 1
ATOM 1420 C CA . THR A 1 194 ? 10.676 2.867 8.745 1.00 83.56 194 THR A CA 1
ATOM 1421 C C . THR A 1 194 ? 9.436 3.408 8.031 1.00 83.56 194 THR A C 1
ATOM 1423 O O . THR A 1 194 ? 9.532 4.336 7.228 1.00 83.56 194 THR A O 1
ATOM 1426 N N . LEU A 1 195 ? 8.242 2.883 8.341 1.00 85.56 195 LEU A N 1
ATOM 1427 C CA . LEU A 1 195 ? 7.004 3.223 7.634 1.00 85.56 195 LEU A CA 1
ATOM 1428 C C . LEU A 1 195 ? 6.649 4.711 7.701 1.00 85.56 195 LEU A C 1
ATOM 1430 O O . LEU A 1 195 ? 6.151 5.254 6.718 1.00 85.56 195 LEU A O 1
ATOM 1434 N N . ILE A 1 196 ? 6.893 5.382 8.830 1.00 84.50 196 ILE A N 1
ATOM 1435 C CA . ILE A 1 196 ? 6.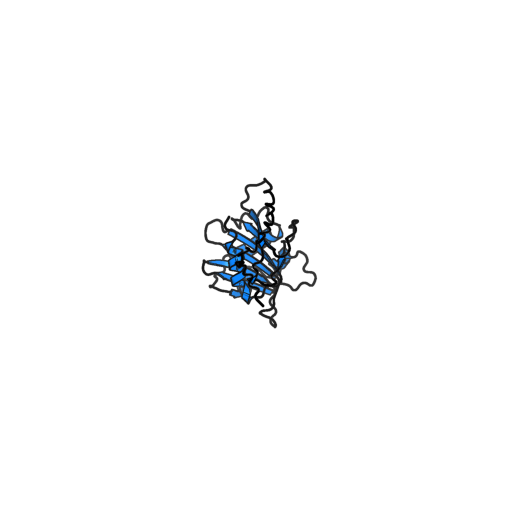603 6.820 8.955 1.00 84.50 196 ILE A CA 1
ATOM 1436 C C . ILE A 1 196 ? 7.506 7.632 8.021 1.00 84.50 196 ILE A C 1
ATOM 1438 O O . ILE A 1 196 ? 6.996 8.467 7.279 1.00 84.50 196 ILE A O 1
ATOM 1442 N N . GLU A 1 197 ? 8.813 7.359 8.020 1.00 85.25 197 GLU A N 1
ATOM 1443 C CA . GLU A 1 197 ? 9.795 8.075 7.193 1.00 85.25 197 GLU A CA 1
ATOM 1444 C C . GLU A 1 197 ? 9.507 7.870 5.698 1.00 85.25 197 GLU A C 1
ATOM 1446 O O . GLU A 1 197 ? 9.400 8.829 4.933 1.00 85.25 197 GLU A O 1
ATOM 1451 N N . ILE A 1 198 ? 9.266 6.617 5.293 1.00 84.19 198 ILE A N 1
ATOM 1452 C CA . ILE A 1 198 ? 8.935 6.267 3.907 1.00 84.19 198 ILE A CA 1
ATOM 1453 C C . ILE A 1 198 ? 7.619 6.926 3.475 1.00 84.19 198 ILE A C 1
ATOM 1455 O O . ILE A 1 198 ? 7.535 7.479 2.377 1.00 84.19 198 ILE A O 1
ATOM 1459 N N . LYS A 1 199 ? 6.591 6.912 4.334 1.00 85.94 199 LYS A N 1
ATOM 1460 C CA . LYS A 1 199 ? 5.320 7.597 4.064 1.00 85.94 199 LYS A CA 1
ATOM 1461 C C . LYS A 1 199 ? 5.535 9.091 3.852 1.00 85.94 199 LYS A C 1
ATOM 1463 O O . LYS A 1 199 ? 4.919 9.669 2.961 1.00 85.94 199 LYS A O 1
ATOM 1468 N N . GLU A 1 200 ? 6.332 9.741 4.696 1.00 83.88 200 GLU A N 1
ATOM 1469 C CA . GLU A 1 200 ? 6.582 11.178 4.582 1.00 83.88 200 GLU A CA 1
ATOM 1470 C C . GLU A 1 200 ? 7.242 11.532 3.249 1.00 83.88 200 GLU A C 1
ATOM 1472 O O . GLU A 1 200 ? 6.806 12.491 2.617 1.00 83.88 200 GLU A O 1
ATOM 1477 N N . GLU A 1 201 ? 8.176 10.719 2.758 1.00 83.81 201 GLU A N 1
ATOM 1478 C CA . GLU A 1 201 ? 8.767 10.926 1.433 1.00 83.81 201 GLU A CA 1
ATOM 1479 C C . GLU A 1 201 ? 7.758 10.650 0.306 1.00 83.81 201 GLU A C 1
ATOM 1481 O O . GLU A 1 201 ? 7.537 11.494 -0.561 1.00 83.81 201 GLU A O 1
ATOM 1486 N N . ILE A 1 202 ? 7.092 9.491 0.313 1.00 82.88 202 ILE A N 1
ATOM 1487 C CA . ILE A 1 202 ? 6.234 9.058 -0.803 1.00 82.88 202 ILE A CA 1
ATOM 1488 C C . ILE A 1 202 ? 4.945 9.877 -0.885 1.00 82.88 202 ILE A C 1
ATOM 1490 O O . ILE A 1 202 ? 4.515 10.241 -1.979 1.00 82.88 202 ILE A O 1
ATOM 1494 N N . CYS A 1 203 ? 4.312 10.178 0.248 1.00 80.44 203 CYS A N 1
ATOM 1495 C CA . CYS A 1 203 ? 3.020 10.857 0.259 1.00 80.44 203 CYS A CA 1
ATOM 1496 C C . CYS A 1 203 ? 3.134 12.382 0.103 1.00 80.44 203 CYS A C 1
ATOM 1498 O O . CYS A 1 203 ? 2.115 13.024 -0.122 1.00 80.44 203 CYS A O 1
ATOM 1500 N N . GLN A 1 204 ? 4.326 12.985 0.226 1.00 74.75 204 GLN A N 1
ATOM 1501 C CA . GLN A 1 204 ? 4.506 14.438 0.054 1.00 74.75 204 GLN A CA 1
ATOM 1502 C C . GLN A 1 204 ? 4.972 14.851 -1.348 1.00 74.75 204 GLN A C 1
ATOM 1504 O O . GLN A 1 204 ? 4.803 16.013 -1.723 1.00 74.75 204 GLN A O 1
ATOM 1509 N N . LYS A 1 205 ? 5.559 13.934 -2.125 1.00 65.62 205 LYS A N 1
ATOM 1510 C CA . LYS A 1 205 ? 6.065 14.199 -3.485 1.00 65.62 205 LYS A CA 1
ATOM 1511 C C . LYS A 1 205 ? 4.996 14.420 -4.564 1.00 65.62 205 LYS A C 1
ATOM 1513 O O . LYS A 1 205 ? 5.292 15.195 -5.468 1.00 65.62 205 LYS A O 1
ATOM 1518 N N . PRO A 1 206 ? 3.776 13.841 -4.516 1.00 58.44 206 PRO A N 1
ATOM 1519 C CA . PRO A 1 206 ? 2.760 14.007 -5.565 1.00 58.44 206 PRO A CA 1
ATOM 1520 C C . PRO A 1 206 ? 2.170 15.417 -5.733 1.00 58.44 206 PRO A C 1
ATOM 1522 O O . PRO A 1 206 ? 1.130 15.547 -6.373 1.00 58.44 206 PRO A O 1
ATOM 1525 N N . LYS A 1 207 ? 2.791 16.472 -5.190 1.00 51.53 207 LYS A N 1
ATOM 1526 C CA . LYS A 1 207 ? 2.359 17.866 -5.367 1.00 51.53 207 LYS A CA 1
ATOM 1527 C C . LYS A 1 207 ? 2.611 18.321 -6.812 1.00 51.53 207 LYS A C 1
ATOM 1529 O O . LYS A 1 207 ? 3.590 19.010 -7.083 1.00 51.53 207 LYS A O 1
ATOM 1534 N N . MET A 1 208 ? 1.745 17.887 -7.729 1.00 40.75 208 MET A N 1
ATOM 1535 C CA . MET A 1 208 ? 1.627 18.388 -9.104 1.00 40.75 208 MET A CA 1
ATOM 1536 C C . MET A 1 208 ? 0.652 19.556 -9.180 1.00 40.75 208 MET A C 1
ATOM 1538 O O . MET A 1 208 ? -0.503 19.398 -8.716 1.00 40.75 208 MET A O 1
#

Mean predicted aligned error: 12.25 Å

Secondary structure (DSSP, 8-state):
---------PPPP-----------------------SEEEEEEEPPGGGTT-EEEPPTT--SPPPTTEEEEEEES-TT--TTS-HHHHHHHHHHHHTTT----SEEEE-HHHHHHTT--HHHHHHHHHSS-SS-----EEEEEE-TTS-EEEEEE--BTTBTT--EEEEEEEEE-SSSSPEEEEEEEEEE-GGGHHHHHHHHHHTT--

Solvent-accessible surface area (backbone atoms only — not comparable to full-atom values): 12613 Å² total; per-residue (Å²): 136,90,81,88,81,88,81,90,81,80,89,77,89,77,83,82,79,80,82,79,79,78,74,81,79,79,78,75,75,81,80,88,85,69,102,53,76,46,51,74,49,78,43,73,58,58,77,90,60,64,82,50,39,46,38,76,60,50,82,57,86,70,84,77,61,90,63,28,34,44,38,39,37,20,48,29,62,90,59,42,72,90,52,39,66,25,56,40,52,46,42,60,54,55,57,58,49,65,83,63,87,80,64,85,40,81,42,85,37,42,70,65,32,44,75,59,76,42,51,41,58,59,53,48,53,46,60,53,81,63,80,69,94,58,79,68,36,74,32,31,32,36,38,29,46,99,83,70,41,34,29,41,38,40,24,43,67,46,91,93,40,68,63,48,62,27,47,34,35,44,35,32,41,37,75,86,52,91,58,40,29,29,34,42,34,38,38,34,49,42,34,62,87,50,48,66,64,52,45,56,56,64,62,60,64,76,80,120

pLDDT: mean 75.51, std 19.69, range [30.61, 95.75]

Organism: NCBI:txid1715693

Sequence (208 aa):
MRFEVSRFLKPANVTIGIILLMGAVSSGGFAMGSSHNNGQMDIQVPASFGDLEGYVAPGDSEALPTGFLRIYSTKDIQSVAGLPEAVQAQAALVRKLDPLSLQSGIQDATDAAVQLGVTPSDFDRVAYSSAGKRAKSNRILAVEGKNGSRAFFVARIAADQPDGAVPGIFHCVEQAQLPVAYSATYLGKIAPSTLIEIKEEICQKPKM